Protein AF-0000000078899084 (afdb_homodimer)

Nearest PDB structures (foldseek):
  3zkc-assembly1_B  TM=8.492E-01  e=2.953E-02  Bacillus subtilis subsp. subtilis str. 168
  6hu8-assembly1_A  TM=8.375E-01  e=1.033E-01  Streptococcus vestibularis F0396
  6qer-assembly4_D  TM=8.029E-01  e=7.956E-02  Streptococcus thermophilus LMD-9
  5fd4-assembly2_B  TM=8.537E-01  e=1.488E-01  Streptococcus suis 05ZYH33
  6hua-assembly1_A  TM=7.942E-01  e=7.896E-01  Streptococcus vestibularis F0396

Sequence (200 aa):
MAQADVKLGKTETDRLRRAGGVELKRLREDRGLTQRELANRVGFDYYTFIAQIEGGRGRLPPDRYQSYADALGVPHQDFARLMLRYYEPVTYRLLFGENPMAQADVKLGKTETDRLRRAGGVELKRLREDRGLTQRELANRVGFDYYTFIAQIEGGRGRLPPDRYQSYADALGVPHQDFARLMLRYYEPVTYRLLFGENP

Secondary structure (DSSP, 8-state):
-----PPPPHHHHHHHHHHHHHHHHHHHHHTT--HHHHHHHHT-S-THHHHHHHTTSS---GGGHHHHHHHHT--HHHHHHHHHHHH-HHHHHHHHS---/-----PPPPHHHHHHHHHHHHHHHHHHHHHTT--HHHHHHHHT-S-THHHHHHHTTSS---GGGHHHHHHHHT--HHHHHHHHHHHH-HHHHHHHHS---

pLDDT: mean 93.47, std 10.22, range [38.69, 98.81]

InterPro domains:
  IPR001387 Cro/C1-type, helix-turn-helix domain [PS50943] (24-79)
  IPR001387 Cro/C1-type, helix-turn-helix domain [SM00530] (23-79)
  IPR001387 Cro/C1-type, helix-turn-helix domain [cd00093] (21-79)
  IPR010982 Lambda repressor-like, DNA-binding domain superfamily [G3DSA:1.10.260.40] (7-84)
  IPR010982 Lambda repressor-like, DNA-binding domain superfamily [SSF47413] (18-79)

Structure (mmCIF, N/CA/C/O backbone):
data_AF-0000000078899084-model_v1
#
loop_
_entity.id
_entity.type
_entity.pdbx_description
1 polymer 'DNA-binding protein, putative'
#
loop_
_atom_site.group_PDB
_atom_site.id
_atom_site.type_symbol
_atom_site.label_atom_id
_atom_site.label_alt_id
_atom_site.label_comp_id
_atom_site.label_asym_id
_atom_site.label_entity_id
_atom_site.label_seq_id
_atom_site.pdbx_PDB_ins_code
_atom_site.Cartn_x
_atom_site.Cartn_y
_atom_site.Cartn_z
_atom_site.occupancy
_atom_site.B_iso_or_equiv
_atom_site.auth_seq_id
_atom_site.auth_comp_id
_atom_site.auth_asym_id
_atom_site.auth_atom_id
_atom_site.pdbx_PDB_model_num
ATOM 1 N N . MET A 1 1 ? 15.82 -21.422 3.35 1 38.69 1 MET A N 1
ATOM 2 C CA . MET A 1 1 ? 14.695 -21.422 4.277 1 38.69 1 MET A CA 1
ATOM 3 C C . MET A 1 1 ? 13.641 -20.406 3.869 1 38.69 1 MET A C 1
ATOM 5 O O . MET A 1 1 ? 13.984 -19.297 3.455 1 38.69 1 MET A O 1
ATOM 9 N N . ALA A 1 2 ? 12.555 -20.875 3.398 1 48.84 2 ALA A N 1
ATOM 10 C CA . ALA A 1 2 ? 11.508 -19.984 2.922 1 48.84 2 ALA A CA 1
ATOM 11 C C . ALA A 1 2 ? 11.219 -18.875 3.943 1 48.84 2 ALA A C 1
ATOM 13 O O . ALA A 1 2 ? 11.016 -19.172 5.125 1 48.84 2 ALA A O 1
ATOM 14 N N . GLN A 1 3 ? 11.891 -17.766 3.826 1 55.19 3 GLN A N 1
ATOM 15 C CA . GLN A 1 3 ? 11.586 -16.688 4.77 1 55.19 3 GLN A CA 1
ATOM 16 C C . GLN A 1 3 ? 10.078 -16.484 4.895 1 55.19 3 GLN A C 1
ATOM 18 O O . GLN A 1 3 ? 9.367 -16.438 3.889 1 55.19 3 GLN A O 1
ATOM 23 N N . ALA A 1 4 ? 9.508 -16.594 6.086 1 65.44 4 ALA A N 1
ATOM 24 C CA . ALA A 1 4 ? 8.125 -16.797 6.516 1 65.44 4 ALA A CA 1
ATOM 25 C C . ALA A 1 4 ? 7.254 -15.594 6.18 1 65.44 4 ALA A C 1
ATOM 27 O O . ALA A 1 4 ? 7.715 -14.453 6.246 1 65.44 4 ALA A O 1
ATOM 28 N N . ASP A 1 5 ? 6.246 -15.906 5.426 1 73.38 5 ASP A N 1
ATOM 29 C CA . ASP A 1 5 ? 5.129 -14.969 5.332 1 73.38 5 ASP A CA 1
ATOM 30 C C . ASP A 1 5 ? 4.77 -14.406 6.707 1 73.38 5 ASP A C 1
ATOM 32 O O . ASP A 1 5 ? 4.547 -15.164 7.652 1 73.38 5 ASP A O 1
ATOM 36 N N . VAL A 1 6 ? 5.148 -13.195 6.898 1 72.19 6 VAL A N 1
ATOM 37 C CA . VAL A 1 6 ? 4.848 -12.602 8.195 1 72.19 6 VAL A CA 1
ATOM 38 C C . VAL A 1 6 ? 3.469 -11.938 8.148 1 72.19 6 VAL A C 1
ATOM 40 O O . VAL A 1 6 ? 3.211 -11.078 7.305 1 72.19 6 VAL A O 1
ATOM 43 N N . LYS A 1 7 ? 2.582 -12.398 8.938 1 81.31 7 LYS A N 1
ATOM 44 C CA . LYS A 1 7 ? 1.273 -11.781 9.102 1 81.31 7 LYS A CA 1
ATOM 45 C C . LYS A 1 7 ? 1.231 -10.922 10.367 1 81.31 7 LYS A C 1
ATOM 47 O O . LYS A 1 7 ? 1.531 -11.398 11.461 1 81.31 7 LYS A O 1
ATOM 52 N N . LEU A 1 8 ? 0.918 -9.68 10.172 1 81.94 8 LEU A N 1
ATOM 53 C CA . LEU A 1 8 ? 0.752 -8.828 11.344 1 81.94 8 LEU A CA 1
ATOM 54 C C . LEU A 1 8 ? -0.667 -8.93 11.891 1 81.94 8 LEU A C 1
ATOM 56 O O . LEU A 1 8 ? -1.637 -8.836 11.133 1 81.94 8 LEU A O 1
ATOM 60 N N . GLY A 1 9 ? -0.784 -9.156 13.141 1 88.5 9 GLY A N 1
ATOM 61 C CA . GLY A 1 9 ? -2.09 -9.172 13.773 1 88.5 9 GLY A CA 1
ATOM 62 C C . GLY A 1 9 ? -2.736 -7.805 13.859 1 88.5 9 GLY A C 1
ATOM 63 O O . GLY A 1 9 ? -2.094 -6.789 13.57 1 88.5 9 GLY A O 1
ATOM 64 N N . LYS A 1 10 ? -3.977 -7.773 14.164 1 89.56 10 LYS A N 1
ATOM 65 C CA . LYS A 1 10 ? -4.762 -6.547 14.234 1 89.56 10 LYS A CA 1
ATOM 66 C C . LYS A 1 10 ? -4.133 -5.547 15.203 1 89.56 10 LYS A C 1
ATOM 68 O O . LYS A 1 10 ? -4.059 -4.352 14.906 1 89.56 10 LYS A O 1
ATOM 73 N N . THR A 1 11 ? -3.68 -6.055 16.344 1 92.69 11 THR A N 1
ATOM 74 C CA . THR A 1 11 ? -3.088 -5.191 17.359 1 92.69 11 THR A CA 1
ATOM 75 C C . THR A 1 11 ? -1.837 -4.504 16.828 1 92.69 11 THR A C 1
ATOM 77 O O . THR A 1 11 ? -1.616 -3.318 17.078 1 92.69 11 THR A O 1
ATOM 80 N N . GLU A 1 12 ? -1.038 -5.25 16.125 1 94.81 12 GLU A N 1
ATOM 81 C CA . GLU A 1 12 ? 0.19 -4.68 15.586 1 94.81 12 GLU A CA 1
ATOM 82 C C . GLU A 1 12 ? -0.112 -3.65 14.5 1 94.81 12 GLU A C 1
ATOM 84 O O . GLU A 1 12 ? 0.528 -2.598 14.445 1 94.81 12 GLU A O 1
ATOM 89 N N . THR A 1 13 ? -1.104 -3.959 13.688 1 94.56 13 THR A N 1
ATOM 90 C CA . THR A 1 13 ? -1.488 -3.035 12.625 1 94.56 13 THR A CA 1
ATOM 91 C C . THR A 1 13 ? -2.035 -1.735 13.219 1 94.56 13 THR A C 1
ATOM 93 O O . THR A 1 13 ? -1.738 -0.649 12.711 1 94.56 13 THR A O 1
ATOM 96 N N . ASP A 1 14 ? -2.762 -1.813 14.305 1 96.5 14 ASP A N 1
ATOM 97 C CA . ASP A 1 14 ? -3.287 -0.636 14.992 1 96.5 14 ASP A CA 1
ATOM 98 C C . ASP A 1 14 ? -2.16 0.205 15.586 1 96.5 14 ASP A C 1
ATOM 100 O O . ASP A 1 14 ? -2.172 1.434 15.477 1 96.5 14 ASP A O 1
ATOM 104 N N . ARG A 1 15 ? -1.22 -0.507 16.188 1 97.44 15 ARG A N 1
ATOM 105 C CA . ARG A 1 15 ? -0.078 0.179 16.781 1 97.44 15 ARG A CA 1
ATOM 106 C C . ARG A 1 15 ? 0.702 0.959 15.727 1 97.44 15 ARG A C 1
ATOM 108 O O . ARG A 1 15 ? 1.091 2.105 15.961 1 97.44 15 ARG A O 1
ATOM 115 N N . LEU A 1 16 ? 0.865 0.396 14.562 1 97.62 16 LEU A N 1
ATOM 116 C CA . LEU A 1 16 ? 1.615 1.04 13.492 1 97.62 16 LEU A CA 1
ATOM 117 C C . LEU A 1 16 ? 0.844 2.227 12.93 1 97.62 16 LEU A C 1
ATOM 119 O O . LEU A 1 16 ? 1.432 3.268 12.625 1 97.62 16 LEU A O 1
ATOM 123 N N . ARG A 1 17 ? -0.448 2.029 12.805 1 98 17 ARG A N 1
ATOM 124 C CA . ARG A 1 17 ? -1.271 3.129 12.32 1 98 17 ARG A CA 1
ATOM 125 C C . ARG A 1 17 ? -1.228 4.316 13.273 1 98 17 ARG A C 1
ATOM 127 O O . ARG A 1 17 ? -1.118 5.465 12.844 1 98 17 ARG A O 1
ATOM 134 N N . ARG A 1 18 ? -1.25 4.051 14.578 1 98.5 18 ARG A N 1
ATOM 135 C CA . ARG A 1 18 ? -1.145 5.105 15.586 1 98.5 18 ARG A CA 1
ATOM 136 C C . ARG A 1 18 ? 0.221 5.781 15.523 1 98.5 18 ARG A C 1
ATOM 138 O O . ARG A 1 18 ? 0.318 7.008 15.625 1 98.5 18 ARG A O 1
ATOM 145 N N . ALA A 1 19 ? 1.238 4.992 15.352 1 98.56 19 ALA A N 1
ATOM 146 C CA . ALA A 1 19 ? 2.584 5.551 15.234 1 98.56 19 ALA A CA 1
ATOM 147 C C . ALA A 1 19 ? 2.693 6.457 14.008 1 98.56 19 ALA A C 1
ATOM 149 O O . ALA A 1 19 ? 3.303 7.527 14.078 1 98.56 19 ALA A O 1
ATOM 150 N N . GLY A 1 20 ? 2.109 6.012 12.891 1 98.5 20 GLY A N 1
ATOM 151 C CA . GLY A 1 20 ? 2.051 6.871 11.719 1 98.5 20 GLY A CA 1
ATOM 152 C C . GLY A 1 20 ? 1.313 8.172 11.969 1 98.5 20 GLY A C 1
ATOM 153 O O . GLY A 1 20 ? 1.745 9.234 11.516 1 98.5 20 GLY A O 1
ATOM 154 N N . GLY A 1 21 ? 0.185 8.055 12.664 1 98.69 21 GLY A N 1
ATOM 155 C CA . GLY A 1 21 ? -0.55 9.25 13.047 1 98.69 21 GLY A CA 1
ATOM 156 C C . GLY A 1 21 ? 0.275 10.219 13.867 1 98.69 21 GLY A C 1
ATOM 157 O O . GLY A 1 21 ? 0.21 11.438 13.656 1 98.69 21 GLY A O 1
ATOM 158 N N . VAL A 1 22 ? 1.052 9.695 14.805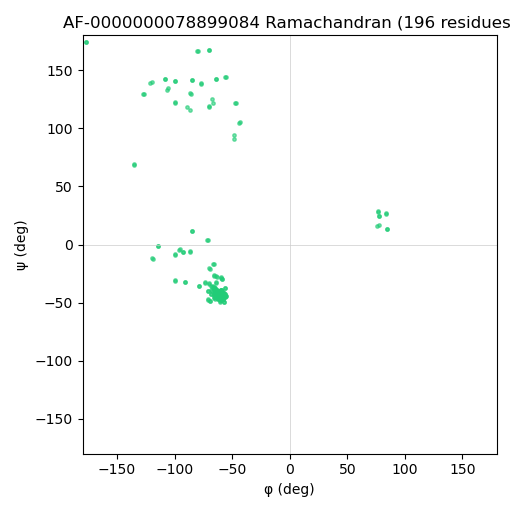 1 98.69 22 VAL A N 1
ATOM 159 C CA . VAL A 1 22 ? 1.924 10.508 15.641 1 98.69 22 VAL A CA 1
ATOM 160 C C . VAL A 1 22 ? 2.949 11.227 14.773 1 98.69 22 VAL A C 1
ATOM 162 O O . VAL A 1 22 ? 3.246 12.406 15.008 1 98.69 22 VAL A O 1
ATOM 165 N N . GLU A 1 23 ? 3.498 10.547 13.781 1 98.69 23 GLU A N 1
ATOM 166 C CA . GLU A 1 23 ? 4.441 11.18 12.867 1 98.69 23 GLU A CA 1
ATOM 167 C C . GLU A 1 23 ? 3.781 12.305 12.078 1 98.69 23 GLU A C 1
ATOM 169 O O . GLU A 1 23 ? 4.371 13.375 11.898 1 98.69 23 GLU A O 1
ATOM 174 N N . LEU A 1 24 ? 2.547 12.086 11.641 1 98.69 24 LEU A N 1
ATOM 175 C CA . LEU A 1 24 ? 1.814 13.117 10.914 1 98.69 24 LEU A CA 1
ATOM 176 C C . LEU A 1 24 ? 1.562 14.328 11.805 1 98.69 24 LEU A C 1
ATOM 178 O O . LEU A 1 24 ? 1.693 15.469 11.352 1 98.69 24 LEU A O 1
ATOM 182 N N . LYS A 1 25 ? 1.238 14.07 13.039 1 98.75 25 LYS A N 1
ATOM 183 C CA . LYS A 1 25 ? 1.046 15.148 14 1 98.75 25 LYS A CA 1
ATOM 184 C C . LYS A 1 25 ? 2.334 15.945 14.195 1 98.75 25 LYS A C 1
ATOM 186 O O . LYS A 1 25 ? 2.312 17.172 14.188 1 98.75 25 LYS A O 1
ATOM 191 N N . ARG A 1 26 ? 3.371 15.242 14.367 1 98.81 26 ARG A N 1
ATOM 192 C CA . ARG A 1 26 ? 4.664 15.898 14.531 1 98.81 26 ARG A CA 1
ATOM 193 C C . ARG A 1 26 ? 4.98 16.797 13.344 1 98.81 26 ARG A C 1
ATOM 195 O O . ARG A 1 26 ? 5.379 17.953 13.523 1 98.81 26 ARG A O 1
ATOM 202 N N 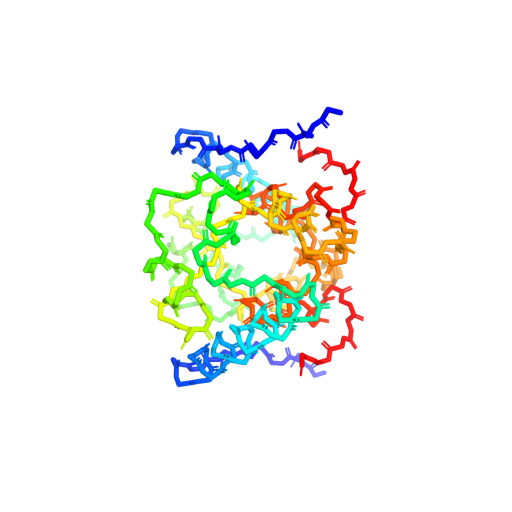. LEU A 1 27 ? 4.855 16.312 12.141 1 98.69 27 LEU A N 1
ATOM 203 C CA . LEU A 1 27 ? 5.117 17.078 10.93 1 98.69 27 LEU A CA 1
ATOM 204 C C . LEU A 1 27 ? 4.227 18.312 10.859 1 98.69 27 LEU A C 1
ATOM 206 O O . LEU A 1 27 ? 4.68 19.391 10.477 1 98.69 27 LEU A O 1
ATOM 210 N N . ARG A 1 28 ? 2.91 18.109 11.203 1 98.56 28 ARG A N 1
ATOM 211 C CA . ARG A 1 28 ? 1.989 19.25 11.219 1 98.56 28 ARG A CA 1
ATOM 212 C C . ARG A 1 28 ? 2.461 20.312 12.188 1 98.56 28 ARG A C 1
ATOM 214 O O . ARG A 1 28 ? 2.508 21.5 11.844 1 98.56 28 ARG A O 1
ATOM 221 N N . GLU A 1 29 ? 2.834 19.859 13.367 1 98.69 29 GLU A N 1
ATOM 222 C CA . GLU A 1 29 ? 3.266 20.797 14.414 1 98.69 29 GLU A CA 1
ATOM 223 C C . GLU A 1 29 ? 4.578 21.469 14.039 1 98.69 29 GLU A C 1
ATOM 225 O O . GLU A 1 29 ? 4.789 22.641 14.352 1 98.69 29 GLU A O 1
ATOM 230 N N . ASP A 1 30 ? 5.457 20.766 13.414 1 98.38 30 ASP A N 1
ATOM 231 C CA . ASP A 1 30 ? 6.719 21.328 12.945 1 98.38 30 ASP A CA 1
ATOM 232 C C . ASP A 1 30 ? 6.48 22.469 11.961 1 98.38 30 ASP A C 1
ATOM 234 O O . ASP A 1 30 ? 7.312 23.375 11.836 1 98.38 30 ASP A O 1
ATOM 238 N N . ARG A 1 31 ? 5.371 22.453 11.227 1 98.12 31 ARG A N 1
ATOM 239 C CA . ARG A 1 31 ? 5.004 23.5 10.273 1 98.12 31 ARG A CA 1
ATOM 240 C C . ARG A 1 31 ? 4.242 24.625 10.961 1 98.12 31 ARG A C 1
ATOM 242 O O . ARG A 1 31 ? 3.865 25.609 10.328 1 98.12 31 ARG A O 1
ATOM 249 N N . GLY A 1 32 ? 3.938 24.391 12.297 1 98.38 32 GLY A N 1
ATOM 250 C CA . GLY A 1 32 ? 3.207 25.375 13.062 1 98.38 32 GLY A CA 1
ATOM 251 C C . GLY A 1 32 ? 1.72 25.391 12.766 1 98.38 32 GLY A C 1
ATOM 252 O O . GLY A 1 32 ? 1.05 26.406 12.961 1 98.38 32 GLY A O 1
ATOM 253 N N . LEU A 1 33 ? 1.151 24.359 12.305 1 98.25 33 LEU A N 1
ATOM 254 C CA . LEU A 1 33 ? -0.248 24.312 11.891 1 98.25 33 LEU A CA 1
ATOM 255 C C . LEU A 1 33 ? -1.109 23.688 12.984 1 98.25 33 LEU A C 1
ATOM 257 O O . LEU A 1 33 ? -0.699 22.703 13.617 1 98.25 33 LEU A O 1
ATOM 261 N N . THR A 1 34 ? -2.273 24.25 13.141 1 97.94 34 THR A N 1
ATOM 262 C CA . THR A 1 34 ? -3.322 23.562 13.891 1 97.94 34 THR A CA 1
ATOM 263 C C . THR A 1 34 ? -4.012 22.516 13.023 1 97.94 34 THR A C 1
ATOM 265 O O . THR A 1 34 ? -3.805 22.469 11.812 1 97.94 34 THR A O 1
ATOM 268 N N . GLN A 1 35 ? -4.773 21.672 13.688 1 97.62 35 GLN A N 1
ATOM 269 C CA . GLN A 1 35 ? -5.559 20.703 12.93 1 97.62 35 GLN A CA 1
ATOM 270 C C . GLN A 1 35 ? -6.504 21.406 11.953 1 97.62 35 GLN A C 1
ATOM 272 O O . GLN A 1 35 ? -6.66 20.969 10.812 1 97.62 35 GLN A O 1
ATOM 277 N N . ARG A 1 36 ? -7.086 22.469 12.406 1 96.81 36 ARG A N 1
ATOM 278 C CA . ARG A 1 36 ? -8.016 23.234 11.578 1 96.81 36 ARG A CA 1
ATOM 279 C C . ARG A 1 36 ? -7.301 23.859 10.383 1 96.81 36 ARG A C 1
ATOM 281 O O . ARG A 1 36 ? -7.801 23.812 9.258 1 96.81 36 ARG A O 1
ATOM 288 N N . GLU A 1 37 ? -6.152 24.453 10.617 1 97.19 37 GLU A N 1
ATOM 289 C CA . GLU A 1 37 ? -5.375 25.062 9.539 1 97.19 37 GLU A CA 1
ATOM 290 C C . GLU A 1 37 ? -4.941 24.016 8.516 1 97.19 37 GLU A C 1
ATOM 292 O O . GLU A 1 37 ? -4.992 24.266 7.309 1 97.19 37 GLU A O 1
ATOM 297 N N . LEU A 1 38 ? -4.484 22.844 8.938 1 97.81 38 LEU A N 1
ATOM 298 C CA . LEU A 1 38 ? -4.117 21.781 8.016 1 97.81 38 LEU A CA 1
ATOM 299 C C . LEU A 1 38 ? -5.32 21.328 7.199 1 97.81 38 LEU A C 1
ATOM 301 O O . LEU A 1 38 ? -5.219 21.156 5.98 1 97.81 38 LEU A O 1
ATOM 305 N N . ALA A 1 39 ? -6.426 21.156 7.891 1 96.69 39 ALA A N 1
ATOM 306 C CA . ALA A 1 39 ? -7.645 20.75 7.199 1 96.69 39 ALA A CA 1
ATOM 307 C C . ALA A 1 39 ? -7.984 21.719 6.07 1 96.69 39 ALA A C 1
ATOM 309 O O . ALA A 1 39 ? -8.312 21.297 4.957 1 96.69 39 ALA A O 1
ATOM 310 N N . ASN A 1 40 ? -7.883 22.953 6.328 1 94.81 40 ASN A N 1
ATOM 311 C CA . ASN A 1 40 ? -8.164 23.984 5.332 1 94.81 40 ASN A CA 1
ATOM 312 C C . ASN A 1 40 ? -7.191 23.906 4.16 1 94.81 40 ASN A C 1
ATOM 314 O O . ASN A 1 40 ? -7.598 24 3 1 94.81 40 ASN A O 1
ATOM 318 N N . ARG A 1 41 ? -5.934 23.688 4.398 1 94.38 41 ARG A N 1
ATOM 319 C CA . ARG A 1 41 ? -4.906 23.656 3.363 1 94.38 41 ARG A CA 1
ATOM 320 C C . ARG A 1 41 ? -5.098 22.469 2.436 1 94.38 41 ARG A C 1
ATOM 322 O O . ARG A 1 41 ? -4.793 22.547 1.244 1 94.38 41 ARG A O 1
ATOM 329 N N . VAL A 1 42 ? -5.543 21.359 3.02 1 94.5 42 VAL A N 1
ATOM 330 C CA . VAL A 1 42 ? -5.613 20.125 2.225 1 94.5 42 VAL A CA 1
ATOM 331 C C . VAL A 1 42 ? -7.027 19.953 1.677 1 94.5 42 VAL A C 1
ATOM 333 O O . VAL A 1 42 ? -7.301 19 0.94 1 94.5 42 VAL A O 1
ATOM 336 N N . GLY A 1 43 ? -7.891 20.828 2.084 1 91 43 GLY A N 1
ATOM 337 C CA . GLY A 1 43 ? -9.234 20.828 1.53 1 91 43 GLY A CA 1
ATOM 338 C C . GLY A 1 43 ? -10.164 19.844 2.215 1 91 43 GLY A C 1
ATOM 339 O O . GLY A 1 43 ? -11.031 19.25 1.57 1 91 43 GLY A O 1
ATOM 340 N N . PHE A 1 44 ? -9.914 19.531 3.467 1 88.25 44 PHE A N 1
ATOM 341 C CA . PHE A 1 44 ? -10.875 18.75 4.246 1 88.25 44 PHE A CA 1
ATOM 342 C C . PHE A 1 44 ? -11.938 19.656 4.863 1 88.25 44 PHE A C 1
ATOM 344 O O . PHE A 1 44 ? -11.633 20.766 5.305 1 88.25 44 PHE A O 1
ATOM 351 N N . ASP A 1 45 ? -13.195 19.141 4.871 1 82.06 45 ASP A N 1
ATOM 352 C CA . ASP A 1 45 ? -14.297 19.938 5.402 1 82.06 45 ASP A CA 1
ATOM 353 C C . ASP A 1 45 ? -14.242 20.016 6.926 1 82.06 45 ASP A C 1
ATOM 355 O O . ASP A 1 45 ? -14.625 21.016 7.52 1 82.06 45 ASP A O 1
ATOM 359 N N . TYR A 1 46 ? -13.742 18.906 7.484 1 84.38 46 TYR A N 1
ATOM 360 C CA . TYR A 1 46 ? -13.797 18.828 8.938 1 84.38 46 TYR A CA 1
ATOM 361 C C . TYR A 1 46 ? -12.43 18.5 9.523 1 84.38 46 TYR A C 1
ATOM 363 O O . TYR A 1 46 ? -11.758 17.578 9.062 1 84.38 46 TYR A O 1
ATOM 371 N N . TYR A 1 47 ? -12.07 19.328 10.492 1 87.19 47 TYR A N 1
ATOM 372 C CA . TYR A 1 47 ? -10.805 19.125 11.18 1 87.19 47 TYR A CA 1
ATOM 373 C C . TYR A 1 47 ? -10.82 17.828 11.977 1 87.19 47 TYR A C 1
ATOM 375 O O . TYR A 1 47 ? -9.766 17.281 12.32 1 87.19 47 TYR A O 1
ATOM 383 N N . THR A 1 48 ? -11.922 17.328 12.203 1 93.25 48 THR A N 1
ATOM 384 C CA . THR A 1 48 ? -12.039 16.109 12.992 1 93.25 48 THR A CA 1
ATOM 385 C C . THR A 1 48 ? -11.398 14.938 12.266 1 93.25 48 THR A C 1
ATOM 387 O O . THR A 1 48 ? -10.938 13.984 12.906 1 93.25 48 THR A O 1
ATOM 390 N N . PHE A 1 49 ? -11.375 15.055 10.992 1 94.12 49 PHE A N 1
ATOM 391 C CA . PHE A 1 49 ? -10.727 14.016 10.211 1 94.12 49 PHE A CA 1
ATOM 392 C C . PHE A 1 49 ? -9.227 13.984 10.5 1 94.12 49 PHE A C 1
ATOM 394 O O . PHE A 1 49 ? -8.633 12.906 10.633 1 94.12 49 PHE A O 1
ATOM 401 N N . ILE A 1 50 ? -8.633 15.172 10.648 1 97.12 50 ILE A N 1
ATOM 402 C CA . ILE A 1 50 ? -7.207 15.273 10.945 1 97.12 50 ILE A CA 1
ATOM 403 C C . ILE A 1 50 ? -6.918 14.617 12.297 1 97.12 50 ILE A C 1
ATOM 405 O O . ILE A 1 50 ? -5.98 13.82 12.414 1 97.12 50 ILE A O 1
ATOM 409 N N . ALA A 1 51 ? -7.727 14.875 13.227 1 97.06 51 ALA A N 1
ATOM 410 C CA . ALA A 1 51 ? -7.566 14.305 14.555 1 97.06 51 ALA A CA 1
ATOM 411 C C . ALA A 1 51 ? -7.645 12.781 14.516 1 97.06 51 ALA A C 1
ATOM 413 O O . ALA A 1 51 ? -6.859 12.094 15.172 1 97.06 51 ALA A O 1
ATOM 414 N N . GLN A 1 52 ? -8.578 12.227 13.75 1 97.12 52 GLN A N 1
ATOM 415 C CA . GLN A 1 52 ? -8.758 10.789 13.609 1 97.12 52 GLN A CA 1
ATOM 416 C C . GLN A 1 52 ? -7.516 10.133 13 1 97.12 52 GLN A C 1
ATOM 418 O O . GLN A 1 52 ? -7.055 9.102 13.477 1 97.12 52 GLN A O 1
ATOM 423 N N . ILE A 1 53 ? -6.98 10.711 11.977 1 97.5 53 ILE A N 1
ATOM 424 C CA . ILE A 1 53 ? -5.805 10.188 11.289 1 97.5 53 ILE A CA 1
ATOM 425 C C . ILE A 1 53 ? -4.594 10.242 12.211 1 97.5 53 ILE A C 1
ATOM 427 O O . ILE A 1 53 ? -3.861 9.258 12.344 1 97.5 53 ILE A O 1
ATOM 431 N N . GLU A 1 54 ? -4.445 11.375 12.883 1 98.44 54 GLU A N 1
ATOM 432 C CA . GLU A 1 54 ? -3.285 11.555 13.75 1 98.44 54 GLU A CA 1
ATOM 433 C C . GLU A 1 54 ? -3.373 10.664 14.984 1 98.44 54 GLU A C 1
ATOM 435 O O . GLU A 1 54 ? -2.361 10.383 15.633 1 98.44 54 GLU A O 1
ATOM 440 N N . GLY A 1 55 ? -4.59 10.227 15.297 1 97.81 55 GLY A N 1
ATOM 441 C CA . GLY A 1 55 ? -4.805 9.305 16.406 1 97.81 55 GLY A CA 1
ATOM 442 C C . GLY A 1 55 ? -4.801 7.852 15.977 1 97.81 55 GLY A C 1
ATOM 443 O O . GLY A 1 55 ? -4.938 6.953 16.812 1 97.81 55 GLY A O 1
ATOM 444 N N . GLY A 1 56 ? -4.738 7.582 14.68 1 98 56 GLY A N 1
ATOM 445 C CA . GLY A 1 56 ? -4.688 6.223 14.156 1 98 56 GLY A CA 1
ATOM 446 C C . GLY A 1 56 ? -6.059 5.59 14.008 1 98 56 GLY A C 1
ATOM 447 O O . GLY A 1 56 ? -6.176 4.371 13.891 1 98 56 GLY A O 1
ATOM 448 N N . ARG A 1 57 ? -7.102 6.316 14.078 1 96.5 57 ARG A N 1
ATOM 449 C CA . ARG A 1 57 ? -8.461 5.801 13.969 1 96.5 57 ARG A CA 1
ATOM 450 C C . ARG A 1 57 ? -8.883 5.684 12.508 1 96.5 57 ARG A C 1
ATOM 452 O O . ARG A 1 57 ? -10.031 5.355 12.211 1 96.5 57 ARG A O 1
ATOM 459 N N . GLY A 1 58 ? -8.047 5.797 11.609 1 94.75 58 GLY A N 1
ATOM 460 C CA . GLY A 1 58 ? -8.234 5.688 10.172 1 94.75 58 GLY A CA 1
ATOM 461 C C . GLY A 1 58 ? -6.938 5.812 9.391 1 94.75 58 GLY A C 1
ATOM 462 O O . GLY A 1 58 ? -5.883 6.086 9.961 1 94.75 58 GLY A O 1
ATOM 463 N N . ARG A 1 59 ? -7.012 5.609 8.125 1 96.62 59 ARG A N 1
ATOM 464 C CA . ARG A 1 59 ? -5.887 5.793 7.215 1 96.62 59 ARG A CA 1
ATOM 465 C C . ARG A 1 59 ? -6.082 7.031 6.348 1 96.62 59 ARG A C 1
ATOM 467 O O . ARG A 1 59 ? -7.203 7.34 5.934 1 96.62 59 ARG A O 1
ATOM 474 N N . LEU A 1 60 ? -5.012 7.695 6.109 1 96.94 60 LEU A N 1
ATOM 475 C CA . LEU A 1 60 ? -5.035 8.75 5.098 1 96.94 60 LEU A CA 1
ATOM 476 C C . LEU A 1 60 ? -5.168 8.156 3.699 1 96.94 60 LEU A C 1
ATOM 478 O O . LEU A 1 60 ? -4.324 7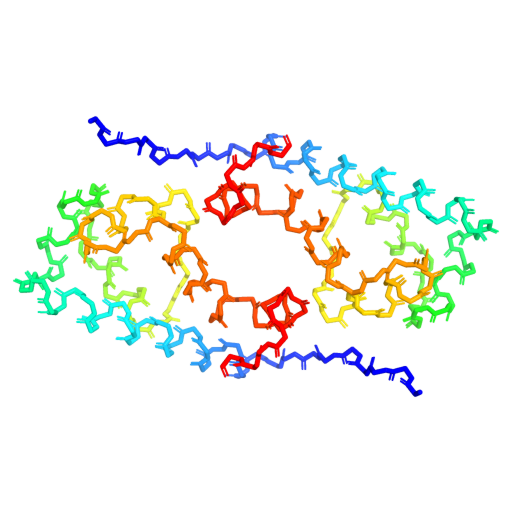.359 3.277 1 96.94 60 LEU A O 1
ATOM 482 N N . PRO A 1 61 ? -6.223 8.484 3.014 1 95.25 61 PRO A N 1
ATOM 483 C CA . PRO A 1 61 ? -6.352 7.922 1.668 1 95.25 61 PRO A CA 1
ATOM 484 C C . PRO A 1 61 ? -5.25 8.391 0.723 1 95.25 61 PRO A C 1
ATOM 486 O O . PRO A 1 61 ? -4.844 9.555 0.773 1 95.25 61 PRO A O 1
ATOM 489 N N . PRO A 1 62 ? -4.812 7.5 -0.11 1 96.38 62 PRO A N 1
ATOM 490 C CA . PRO A 1 62 ? -3.678 7.824 -0.977 1 96.38 62 PRO A CA 1
ATOM 491 C C . PRO A 1 62 ? -3.949 9.031 -1.876 1 96.38 62 PRO A C 1
ATOM 493 O O . PRO A 1 62 ? -3.023 9.773 -2.209 1 96.38 62 PRO A O 1
ATOM 496 N N . ASP A 1 63 ? -5.168 9.227 -2.213 1 94.06 63 ASP A N 1
ATOM 497 C CA . ASP A 1 63 ? -5.496 10.344 -3.09 1 94.06 63 ASP A CA 1
ATOM 498 C C . ASP A 1 63 ? -5.363 11.68 -2.354 1 94.06 63 ASP A C 1
ATOM 500 O O . ASP A 1 63 ? -5.625 12.734 -2.924 1 94.06 63 ASP A O 1
ATOM 504 N N . ARG A 1 64 ? -4.914 11.602 -1.111 1 95.38 64 ARG A N 1
ATOM 505 C CA . ARG A 1 64 ? -4.676 12.812 -0.343 1 95.38 64 ARG A CA 1
ATOM 506 C C . ARG A 1 64 ? -3.193 12.992 -0.036 1 95.38 64 ARG A C 1
ATOM 508 O O . ARG A 1 64 ? -2.787 14.008 0.532 1 95.38 64 ARG A O 1
ATOM 515 N N . TYR A 1 65 ? -2.4 12.117 -0.437 1 97.25 65 TYR A N 1
ATOM 516 C CA . TYR A 1 65 ? -0.991 12.117 -0.064 1 97.25 65 TYR A CA 1
ATOM 517 C C . TYR A 1 65 ? -0.285 13.359 -0.591 1 97.25 65 TYR A C 1
ATOM 519 O O . TYR A 1 65 ? 0.498 13.984 0.125 1 97.25 65 TYR A O 1
ATOM 527 N N . GLN A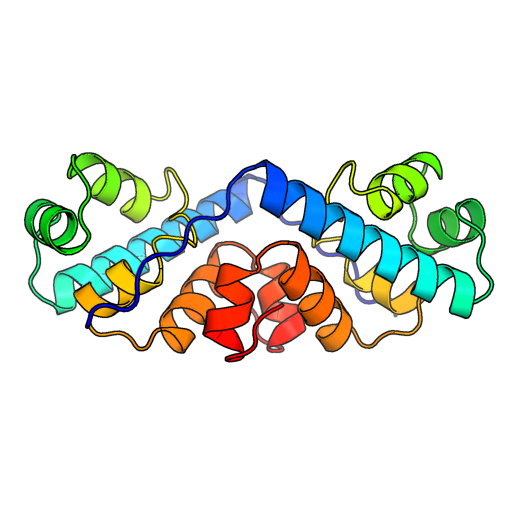 1 66 ? -0.583 13.781 -1.738 1 96.62 66 GLN A N 1
ATOM 528 C CA . GLN A 1 66 ? 0.145 14.891 -2.342 1 96.62 66 GLN A CA 1
ATOM 529 C C . GLN A 1 66 ? -0.185 16.203 -1.646 1 96.62 66 GLN A C 1
ATOM 531 O O . GLN A 1 66 ? 0.717 16.969 -1.281 1 96.62 66 GLN A O 1
ATOM 536 N N . SER A 1 67 ? -1.483 16.422 -1.447 1 96.19 67 SER A N 1
ATOM 537 C CA . SER A 1 67 ? -1.875 17.672 -0.791 1 96.19 67 SER A CA 1
ATOM 538 C C . SER A 1 67 ? -1.355 17.734 0.642 1 96.19 67 SER A C 1
ATOM 540 O O . SER A 1 67 ? -0.926 18.781 1.11 1 96.19 67 SER A O 1
ATOM 542 N N . TYR A 1 68 ? -1.423 16.594 1.283 1 97.5 68 TYR A N 1
ATOM 543 C CA . TYR A 1 68 ? -0.907 16.531 2.646 1 97.5 68 TYR A CA 1
ATOM 544 C C . TYR A 1 68 ? 0.593 16.797 2.676 1 97.5 68 TYR A C 1
ATOM 546 O O . TYR A 1 68 ? 1.072 17.578 3.498 1 97.5 68 TYR A O 1
ATOM 554 N N . ALA A 1 69 ? 1.296 16.172 1.783 1 98.19 69 ALA A N 1
ATOM 555 C CA . ALA A 1 69 ? 2.738 16.375 1.674 1 98.19 69 ALA A CA 1
ATOM 556 C C . ALA A 1 69 ? 3.072 17.844 1.43 1 98.19 69 ALA A C 1
ATOM 558 O O . ALA A 1 69 ? 3.943 18.406 2.098 1 98.19 69 ALA A O 1
ATOM 559 N N . ASP A 1 70 ? 2.379 18.422 0.522 1 97.75 70 ASP A N 1
ATOM 560 C CA . ASP A 1 70 ? 2.58 19.844 0.209 1 97.75 70 ASP A CA 1
ATOM 561 C C . ASP A 1 70 ? 2.357 20.719 1.442 1 97.75 70 ASP A C 1
ATOM 563 O O . ASP A 1 70 ? 3.18 21.578 1.752 1 97.75 70 ASP A O 1
ATOM 567 N N . ALA A 1 71 ? 1.257 20.438 2.135 1 97.75 71 ALA A N 1
ATOM 568 C CA . ALA A 1 71 ? 0.91 21.234 3.307 1 97.75 71 ALA A CA 1
ATOM 569 C C . ALA A 1 71 ? 1.961 21.078 4.402 1 97.75 71 ALA A C 1
ATOM 571 O O . ALA A 1 71 ? 2.205 22.016 5.168 1 97.75 71 ALA A O 1
ATOM 572 N N . LEU A 1 72 ? 2.631 19.953 4.406 1 98.31 72 LEU A N 1
ATOM 573 C CA . LEU A 1 72 ? 3.58 19.656 5.473 1 98.31 72 LEU A CA 1
ATOM 574 C C . LEU A 1 72 ? 5.008 19.953 5.027 1 98.31 72 LEU A C 1
ATOM 576 O O . LEU A 1 72 ? 5.945 19.859 5.82 1 98.31 72 LEU A O 1
ATOM 580 N N . GLY A 1 73 ? 5.215 20.234 3.779 1 97.56 73 GLY A N 1
ATOM 581 C CA . GLY A 1 73 ? 6.535 20.547 3.262 1 97.56 73 GLY A CA 1
ATOM 582 C C . GLY A 1 73 ? 7.418 19.328 3.08 1 97.56 73 GLY A C 1
ATOM 583 O O . GLY A 1 73 ? 8.633 19.406 3.279 1 97.56 73 GLY A O 1
ATOM 584 N N . VAL A 1 74 ? 6.84 18.25 2.848 1 98.31 74 VAL A N 1
ATOM 585 C CA . VAL A 1 74 ? 7.543 16.984 2.633 1 98.31 74 VAL A CA 1
ATOM 586 C C . VAL A 1 74 ? 7.496 16.609 1.151 1 98.31 74 VAL A C 1
ATOM 588 O O . VAL A 1 74 ? 6.449 16.734 0.508 1 98.31 74 VAL A O 1
ATOM 591 N N . PRO A 1 75 ? 8.641 16.219 0.597 1 98.5 75 PRO A N 1
ATOM 592 C CA . PRO A 1 75 ? 8.57 15.734 -0.783 1 98.5 75 PRO A CA 1
ATOM 593 C C . PRO A 1 75 ? 7.574 14.586 -0.955 1 98.5 75 PRO A C 1
ATOM 595 O O . PRO A 1 75 ? 7.469 13.719 -0.083 1 98.5 75 PRO A O 1
ATOM 598 N N . HIS A 1 76 ? 6.867 14.508 -2.061 1 97.75 76 HIS A N 1
ATOM 599 C CA . HIS A 1 76 ? 5.812 13.539 -2.311 1 97.75 76 HIS A CA 1
ATOM 600 C C . HIS A 1 76 ? 6.324 12.109 -2.152 1 97.75 76 HIS A C 1
ATOM 602 O O . HIS A 1 76 ? 5.66 11.273 -1.541 1 97.75 76 HIS A O 1
ATOM 608 N N . GLN A 1 77 ? 7.453 11.844 -2.693 1 98.31 77 GLN A N 1
ATOM 609 C CA . GLN A 1 77 ? 8.031 10.508 -2.631 1 98.31 77 GLN A CA 1
ATOM 610 C C . GLN A 1 77 ? 8.312 10.094 -1.189 1 98.31 77 GLN A C 1
ATOM 612 O O . GLN A 1 77 ? 8 8.969 -0.789 1 98.31 77 GLN A O 1
ATOM 617 N N . ASP A 1 78 ? 8.859 11.039 -0.458 1 98.5 78 ASP A N 1
ATOM 618 C CA . ASP A 1 78 ? 9.164 10.773 0.945 1 98.5 78 ASP A CA 1
ATOM 619 C C . ASP A 1 78 ? 7.883 10.547 1.751 1 98.5 78 ASP A C 1
ATOM 621 O O . ASP A 1 78 ? 7.855 9.711 2.658 1 98.5 78 ASP A O 1
ATOM 625 N N . PHE A 1 79 ? 6.883 11.273 1.419 1 98.75 79 PHE A N 1
ATOM 626 C CA . PHE A 1 79 ? 5.613 11.141 2.127 1 98.75 79 PHE A CA 1
ATOM 627 C C . PHE A 1 79 ? 4.973 9.789 1.835 1 98.75 79 PHE A C 1
ATOM 629 O O . PHE A 1 79 ? 4.504 9.109 2.75 1 98.75 79 PHE A O 1
ATOM 636 N N . ALA A 1 80 ? 5.008 9.367 0.589 1 98.44 80 ALA A N 1
ATOM 637 C CA . ALA A 1 80 ? 4.473 8.055 0.225 1 98.44 80 ALA A CA 1
ATOM 638 C C . ALA A 1 80 ? 5.227 6.938 0.932 1 98.44 80 ALA A C 1
ATOM 640 O O . ALA A 1 80 ? 4.621 5.973 1.405 1 98.44 80 ALA A O 1
ATOM 641 N N . ARG A 1 81 ? 6.543 7.105 0.966 1 98.44 81 ARG A N 1
ATOM 642 C CA . ARG A 1 81 ? 7.363 6.117 1.661 1 98.44 81 ARG A CA 1
ATOM 643 C C . ARG A 1 81 ? 7.012 6.059 3.143 1 98.44 81 ARG A C 1
ATOM 645 O O . ARG A 1 81 ? 6.898 4.973 3.715 1 98.44 81 ARG A O 1
ATOM 652 N N . LEU A 1 82 ? 6.836 7.219 3.715 1 98.5 82 LEU A N 1
ATOM 653 C CA . LEU A 1 82 ? 6.469 7.32 5.125 1 98.5 82 LEU A CA 1
ATOM 654 C C . LEU A 1 82 ? 5.148 6.613 5.395 1 98.5 82 LEU A C 1
ATOM 656 O O . LEU A 1 82 ? 5.039 5.832 6.344 1 98.5 82 LEU A O 1
ATOM 660 N N . MET A 1 83 ? 4.121 6.84 4.602 1 98.5 83 MET A N 1
ATOM 661 C CA . MET A 1 83 ? 2.818 6.215 4.801 1 98.5 83 MET A CA 1
ATOM 662 C C . MET A 1 83 ? 2.902 4.703 4.613 1 98.5 83 MET A C 1
ATOM 664 O O . MET A 1 83 ? 2.311 3.943 5.379 1 98.5 83 MET A O 1
ATOM 668 N N . LEU A 1 84 ? 3.66 4.32 3.574 1 98.19 84 LEU A N 1
ATOM 669 C CA . LEU A 1 84 ? 3.824 2.893 3.312 1 98.19 84 LEU A CA 1
ATOM 670 C C . LEU A 1 84 ? 4.465 2.189 4.504 1 98.19 84 LEU A C 1
ATOM 672 O O . LEU A 1 84 ? 4.074 1.074 4.855 1 98.19 84 LEU A O 1
ATOM 676 N N . ARG A 1 85 ? 5.43 2.828 5.156 1 97.94 85 ARG A N 1
ATOM 677 C CA . ARG A 1 85 ? 6.133 2.271 6.309 1 97.94 85 ARG A CA 1
ATOM 678 C C . ARG A 1 85 ? 5.152 1.887 7.41 1 97.94 85 ARG A C 1
ATOM 680 O O . ARG A 1 85 ? 5.289 0.83 8.031 1 97.94 85 ARG A O 1
ATOM 687 N N . TYR A 1 86 ? 4.137 2.666 7.582 1 98.06 86 TYR A N 1
ATOM 688 C CA . TYR A 1 86 ? 3.246 2.457 8.719 1 98.06 86 TYR A CA 1
ATOM 689 C C . TYR A 1 86 ? 1.986 1.711 8.297 1 98.06 86 TYR A C 1
ATOM 691 O O . TYR A 1 86 ? 1.419 0.943 9.07 1 98.06 86 TYR A O 1
ATOM 699 N N . TYR A 1 87 ? 1.555 1.899 7.066 1 97.56 87 TYR A N 1
ATOM 700 C CA . TYR A 1 87 ? 0.275 1.346 6.641 1 97.56 87 TYR A CA 1
ATOM 701 C C . TYR A 1 87 ? 0.454 -0.044 6.043 1 97.56 87 TYR A C 1
ATOM 703 O O . TYR A 1 87 ? -0.471 -0.859 6.059 1 97.56 87 TYR A O 1
ATOM 711 N N . GLU A 1 88 ? 1.581 -0.266 5.406 1 96.75 88 GLU A N 1
ATOM 712 C CA . GLU A 1 88 ? 1.89 -1.523 4.73 1 96.75 88 GLU A CA 1
ATOM 713 C C . GLU A 1 88 ? 3.311 -1.984 5.047 1 96.75 88 GLU A C 1
ATOM 715 O O . GLU A 1 88 ? 4.152 -2.07 4.152 1 96.75 88 GLU A O 1
ATOM 720 N N . PRO A 1 89 ? 3.518 -2.373 6.273 1 96.38 89 PRO A N 1
ATOM 721 C CA . PRO A 1 89 ? 4.879 -2.646 6.742 1 96.38 89 PRO A CA 1
ATOM 722 C C . PRO A 1 89 ? 5.531 -3.818 6.016 1 96.38 89 PRO A C 1
ATOM 724 O O . PRO A 1 89 ? 6.75 -3.826 5.82 1 96.38 89 PRO A O 1
ATOM 727 N N . VAL A 1 90 ? 4.773 -4.777 5.633 1 95.94 90 VAL A N 1
ATOM 728 C CA . VAL A 1 90 ? 5.332 -5.926 4.926 1 95.94 90 VAL A CA 1
ATOM 729 C C . VAL A 1 90 ? 5.801 -5.5 3.537 1 95.94 90 VAL A C 1
ATOM 731 O O . VAL A 1 90 ? 6.938 -5.777 3.145 1 95.94 90 VAL A O 1
ATOM 734 N N . THR A 1 91 ? 4.918 -4.781 2.812 1 97.38 91 THR A N 1
ATOM 735 C CA . THR A 1 91 ? 5.297 -4.281 1.496 1 97.38 91 THR A CA 1
ATOM 736 C C . THR A 1 91 ? 6.512 -3.363 1.592 1 97.38 91 THR A C 1
ATOM 738 O O . THR A 1 91 ? 7.434 -3.459 0.778 1 97.38 91 THR A O 1
ATOM 741 N N . TYR A 1 92 ? 6.547 -2.555 2.613 1 97.88 92 TYR A N 1
ATOM 742 C CA . TYR A 1 92 ? 7.672 -1.653 2.84 1 97.88 92 TYR A CA 1
ATOM 743 C C . TYR A 1 92 ? 8.969 -2.434 3.01 1 97.88 92 TYR A C 1
ATOM 745 O O . TYR A 1 92 ? 9.977 -2.127 2.365 1 97.88 92 TYR A O 1
ATOM 753 N N . ARG A 1 93 ? 8.93 -3.42 3.844 1 97 93 ARG A N 1
ATOM 754 C CA . ARG A 1 93 ? 10.125 -4.215 4.125 1 97 93 ARG A CA 1
ATOM 755 C C . ARG A 1 93 ? 10.625 -4.91 2.865 1 97 93 ARG A C 1
ATOM 757 O O . ARG A 1 93 ? 11.828 -4.926 2.598 1 97 93 ARG A O 1
ATOM 764 N N . LEU A 1 94 ? 9.75 -5.41 2.092 1 97.25 94 LEU A N 1
ATOM 765 C CA . LEU A 1 94 ? 10.148 -6.125 0.882 1 97.25 94 LEU A CA 1
ATOM 766 C C . LEU A 1 94 ? 10.727 -5.164 -0.152 1 97.25 94 LEU A C 1
ATOM 768 O O . LEU A 1 94 ? 11.656 -5.516 -0.879 1 97.25 94 LEU A O 1
ATOM 772 N N . LEU A 1 95 ? 10.195 -3.963 -0.165 1 97.44 95 LEU A N 1
ATOM 773 C CA . LEU A 1 95 ? 10.617 -2.988 -1.165 1 97.44 95 LEU A CA 1
ATOM 774 C C . LEU A 1 95 ? 11.953 -2.363 -0.784 1 97.44 95 LEU A C 1
ATOM 776 O O . LEU A 1 95 ? 12.812 -2.148 -1.644 1 97.44 95 LEU A O 1
ATOM 780 N N . PHE A 1 96 ? 12.133 -2.166 0.521 1 97.12 96 PHE A N 1
ATOM 781 C CA . PHE A 1 96 ? 13.234 -1.282 0.884 1 97.12 96 PHE A CA 1
ATOM 782 C C . PHE A 1 96 ? 14.258 -2.018 1.74 1 97.12 96 PHE A C 1
ATOM 784 O O . PHE A 1 96 ? 15.367 -1.523 1.951 1 97.12 96 PHE A O 1
ATOM 791 N N . GLY A 1 97 ? 13.906 -3.211 2.211 1 93.62 97 GLY A N 1
ATOM 792 C CA . GLY A 1 97 ? 14.836 -4.004 2.992 1 93.62 97 GLY A CA 1
ATOM 793 C C . GLY A 1 97 ? 15 -3.508 4.418 1 93.62 97 GLY A C 1
ATOM 794 O O . GLY A 1 97 ? 16.016 -3.77 5.062 1 93.62 97 GLY A O 1
ATOM 795 N N . GLU A 1 98 ? 14.039 -2.678 4.805 1 87.94 98 GLU A N 1
ATOM 796 C CA . GLU A 1 98 ? 14.055 -2.068 6.133 1 87.94 98 GLU A CA 1
ATOM 797 C C . GLU A 1 98 ? 12.82 -2.457 6.938 1 87.94 98 GLU A C 1
ATOM 799 O O . GLU A 1 98 ? 11.727 -2.596 6.383 1 87.94 98 GLU A O 1
ATOM 804 N N . ASN A 1 99 ? 13.094 -2.701 8.18 1 83.06 99 ASN A N 1
ATOM 805 C CA . ASN A 1 99 ? 11.938 -2.863 9.055 1 83.06 99 ASN A CA 1
ATOM 806 C C . ASN A 1 99 ? 11.312 -1.518 9.414 1 83.06 99 ASN A C 1
ATOM 808 O O . ASN A 1 99 ? 12.023 -0.524 9.578 1 83.06 99 ASN A O 1
ATOM 812 N N . PRO A 1 100 ? 10.039 -1.459 9.406 1 77.06 100 PRO A N 1
ATOM 813 C CA . PRO A 1 100 ? 9.414 -0.185 9.773 1 77.06 100 PRO A CA 1
ATOM 814 C C . PRO A 1 100 ? 9.734 0.239 11.203 1 77.06 100 PRO A C 1
ATOM 816 O O . PRO A 1 100 ? 10.062 -0.604 12.047 1 77.06 100 PRO A O 1
ATOM 819 N N . MET B 1 1 ? 1.497 24.688 -9.609 1 39.59 1 MET B N 1
ATOM 820 C CA . MET B 1 1 ? 0.134 24.172 -9.648 1 39.59 1 MET B CA 1
ATOM 821 C C . MET B 1 1 ? 0.014 22.906 -8.812 1 39.59 1 MET B C 1
ATOM 823 O O . MET B 1 1 ? 0.911 22.062 -8.828 1 39.59 1 MET B O 1
ATOM 827 N N . ALA B 1 2 ? -0.653 23.031 -7.719 1 49.69 2 ALA B N 1
ATOM 828 C CA . ALA B 1 2 ? -0.779 21.875 -6.828 1 49.69 2 ALA B CA 1
ATOM 829 C C . ALA B 1 2 ? -1.207 20.641 -7.598 1 49.69 2 ALA B C 1
ATOM 831 O O . ALA B 1 2 ? -2.176 20.672 -8.359 1 49.69 2 ALA B O 1
ATOM 832 N N . GLN B 1 3 ? -0.233 19.859 -8.016 1 54.91 3 GLN B N 1
ATOM 833 C CA . GLN B 1 3 ? -0.632 18.625 -8.703 1 54.91 3 GLN B CA 1
ATOM 834 C C . GLN B 1 3 ? -1.715 17.891 -7.926 1 54.91 3 GLN B C 1
ATOM 836 O O . GLN B 1 3 ? -1.636 17.766 -6.699 1 54.91 3 GLN B O 1
ATOM 841 N N . ALA B 1 4 ? -2.869 17.641 -8.523 1 64.12 4 ALA B N 1
ATOM 842 C CA . ALA B 1 4 ? -4.188 17.281 -8 1 64.12 4 ALA B CA 1
ATOM 843 C C . ALA B 1 4 ? -4.168 15.883 -7.379 1 64.12 4 ALA B C 1
ATOM 845 O O . ALA B 1 4 ? -3.443 15 -7.844 1 64.12 4 ALA B O 1
ATOM 846 N N . ASP B 1 5 ? -4.59 15.875 -6.18 1 73.19 5 ASP B N 1
ATOM 847 C CA . ASP B 1 5 ? -4.977 14.609 -5.574 1 73.19 5 ASP B CA 1
ATOM 848 C C . ASP B 1 5 ? -5.812 13.766 -6.539 1 73.19 5 ASP B C 1
ATOM 850 O O . ASP B 1 5 ? -6.805 14.25 -7.086 1 73.19 5 ASP B O 1
ATOM 854 N N . VAL B 1 6 ? -5.18 12.773 -7.066 1 71.94 6 VAL B N 1
ATOM 855 C CA . VAL B 1 6 ? -5.91 11.93 -8 1 71.94 6 VAL B CA 1
ATOM 856 C C . VAL B 1 6 ? -6.656 10.836 -7.238 1 71.94 6 VAL B C 1
ATOM 858 O O . VAL B 1 6 ? -6.047 10.07 -6.488 1 71.94 6 VAL B O 1
ATOM 861 N N . LYS B 1 7 ? -7.926 10.859 -7.301 1 80.06 7 LYS B N 1
ATOM 862 C CA . LYS B 1 7 ? -8.75 9.789 -6.746 1 80.06 7 LYS B CA 1
ATOM 863 C C . LYS B 1 7 ? -9.203 8.82 -7.836 1 80.06 7 LYS B C 1
ATOM 865 O O . LYS B 1 7 ? -9.805 9.242 -8.836 1 80.06 7 LYS B O 1
ATOM 870 N N . LEU B 1 8 ? -8.852 7.582 -7.648 1 81.62 8 LEU B N 1
ATOM 871 C CA . LEU B 1 8 ? -9.344 6.59 -8.602 1 81.62 8 LEU B CA 1
ATOM 872 C C . LEU B 1 8 ? -10.719 6.078 -8.195 1 81.62 8 LEU B C 1
ATOM 874 O O . LEU B 1 8 ? -10.945 5.73 -7.031 1 81.62 8 LEU B O 1
ATOM 878 N N . GLY B 1 9 ? -11.625 6.078 -9.094 1 88.38 9 GLY B N 1
ATOM 879 C CA . GLY B 1 9 ? -12.945 5.531 -8.836 1 88.38 9 GLY B CA 1
ATOM 880 C C . GLY B 1 9 ? -12.953 4.02 -8.703 1 88.38 9 GLY B C 1
ATOM 881 O O . GLY B 1 9 ? -11.945 3.363 -8.977 1 88.38 9 GLY B O 1
ATOM 882 N N . LYS B 1 10 ? -14.023 3.486 -8.227 1 89.38 10 LYS B N 1
ATOM 883 C CA . LYS B 1 10 ? -14.18 2.055 -7.984 1 89.38 10 LYS B CA 1
ATOM 884 C C . LYS B 1 10 ? -13.914 1.248 -9.25 1 89.38 10 LYS B C 1
ATOM 886 O O . LYS B 1 10 ? -13.242 0.214 -9.211 1 89.38 10 LYS B O 1
ATOM 891 N N . THR B 1 11 ? -14.438 1.735 -10.359 1 92.56 11 THR B N 1
ATOM 892 C CA . THR B 1 11 ? -14.289 1.033 -11.633 1 92.56 11 THR B CA 1
ATOM 893 C C . THR B 1 11 ? -12.812 0.93 -12.016 1 92.56 11 THR B C 1
ATOM 895 O O . THR B 1 11 ? -12.359 -0.113 -12.492 1 92.56 11 THR B O 1
ATOM 898 N N . GLU B 1 12 ? -12.102 2.006 -11.828 1 94.81 12 GLU B N 1
ATOM 899 C CA . GLU B 1 12 ? -10.68 2.004 -12.18 1 94.81 12 GLU B CA 1
ATOM 900 C C . GLU B 1 12 ? -9.883 1.081 -11.266 1 94.81 12 GLU B C 1
ATOM 902 O O . GLU B 1 12 ? -9 0.358 -11.727 1 94.81 12 GLU B O 1
ATOM 907 N N . THR B 1 13 ? -10.242 1.104 -10 1 94.5 13 THR B N 1
ATOM 908 C CA . THR B 1 13 ? -9.555 0.244 -9.039 1 94.5 13 THR B CA 1
ATOM 909 C C . THR B 1 13 ? -9.805 -1.228 -9.359 1 94.5 13 THR B C 1
ATOM 911 O O . THR B 1 13 ? -8.898 -2.053 -9.266 1 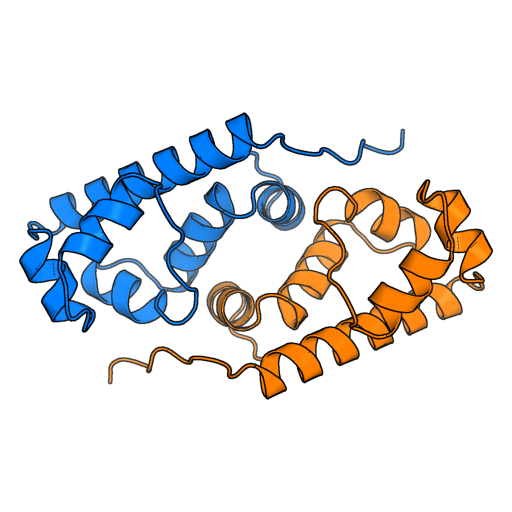94.5 13 THR B O 1
ATOM 914 N N . ASP B 1 14 ? -11 -1.564 -9.797 1 96.44 14 ASP B N 1
ATOM 915 C CA . ASP B 1 14 ? -11.336 -2.93 -10.188 1 96.44 14 ASP B CA 1
ATOM 916 C C . ASP B 1 14 ? -10.555 -3.355 -11.422 1 96.44 14 ASP B C 1
ATOM 918 O O . ASP B 1 14 ? -10.039 -4.473 -11.484 1 96.44 14 ASP B O 1
ATOM 922 N N . ARG B 1 15 ? -10.5 -2.432 -12.367 1 97.44 15 ARG B N 1
ATOM 923 C CA . ARG B 1 15 ? -9.766 -2.711 -13.602 1 97.44 15 ARG B CA 1
ATOM 924 C C . ARG B 1 15 ? -8.297 -3.002 -13.312 1 97.44 15 ARG B C 1
ATOM 926 O O . ARG B 1 15 ? -7.723 -3.936 -13.867 1 97.44 15 ARG B O 1
ATOM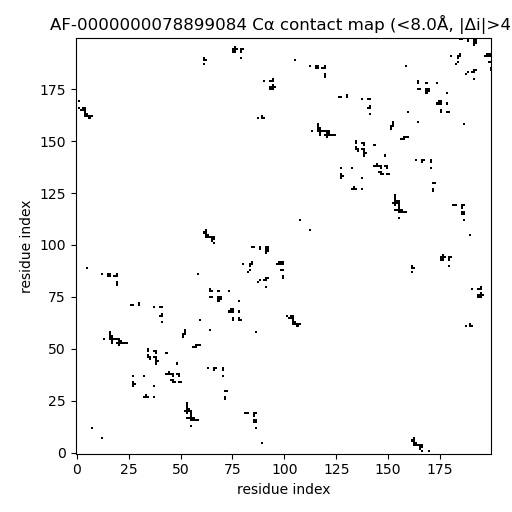 933 N N . LEU B 1 16 ? -7.719 -2.27 -12.406 1 97.62 16 LEU B N 1
ATOM 934 C CA . LEU B 1 16 ? -6.309 -2.443 -12.062 1 97.62 16 LEU B CA 1
ATOM 935 C C . LEU B 1 16 ? -6.09 -3.752 -11.312 1 97.62 16 LEU B C 1
ATOM 937 O O . LEU B 1 16 ? -5.102 -4.449 -11.539 1 97.62 16 LEU B O 1
ATOM 941 N N . ARG B 1 17 ? -7.02 -4.047 -10.438 1 98 17 ARG B N 1
ATOM 942 C CA . ARG B 1 17 ? -6.91 -5.305 -9.703 1 98 17 ARG B CA 1
ATOM 943 C C . ARG B 1 17 ? -6.992 -6.496 -10.648 1 98 17 ARG B C 1
ATOM 945 O O . ARG B 1 17 ? -6.23 -7.457 -10.516 1 98 17 ARG B O 1
ATOM 952 N N . ARG B 1 18 ? -7.883 -6.418 -11.648 1 98.5 18 ARG B N 1
ATOM 953 C CA . ARG B 1 18 ? -7.996 -7.477 -12.641 1 98.5 18 ARG B CA 1
ATOM 954 C C . ARG B 1 18 ? -6.723 -7.582 -13.477 1 98.5 18 ARG B C 1
ATOM 956 O O . ARG B 1 18 ? -6.254 -8.68 -13.766 1 98.5 18 ARG B O 1
ATOM 963 N N . ALA B 1 19 ? -6.184 -6.457 -13.836 1 98.56 19 ALA B N 1
ATOM 964 C CA . ALA B 1 19 ? -4.934 -6.449 -14.602 1 98.56 19 ALA B CA 1
ATOM 965 C C . ALA B 1 19 ? -3.803 -7.086 -13.797 1 98.56 19 ALA B C 1
ATOM 967 O O . ALA B 1 19 ? -3 -7.848 -14.344 1 98.56 19 ALA B O 1
ATOM 968 N N . GLY B 1 20 ? -3.744 -6.75 -12.492 1 98.5 20 GLY B N 1
ATOM 969 C CA . GLY B 1 20 ? -2.779 -7.41 -11.633 1 98.5 20 GLY B CA 1
ATOM 970 C C . GLY B 1 20 ? -2.969 -8.914 -11.562 1 98.5 20 GLY B C 1
ATOM 971 O O . GLY B 1 20 ? -1.994 -9.672 -11.586 1 98.5 20 GLY B O 1
ATOM 972 N N . GLY B 1 21 ? -4.227 -9.312 -11.445 1 98.69 21 GLY B N 1
ATOM 973 C CA . GLY B 1 21 ? -4.531 -10.734 -11.469 1 98.69 21 GLY B CA 1
ATOM 974 C C . GLY B 1 21 ? -4.055 -11.422 -12.734 1 98.69 21 GLY B C 1
ATOM 975 O O . GLY B 1 21 ? -3.523 -12.531 -12.68 1 98.69 21 GLY B O 1
ATOM 976 N N . VAL B 1 22 ? -4.242 -10.773 -13.875 1 98.69 22 VAL B N 1
ATOM 977 C CA . VAL B 1 22 ? -3.805 -11.297 -15.164 1 98.69 22 VAL B CA 1
ATOM 978 C C . VAL B 1 22 ? -2.287 -11.477 -15.156 1 98.69 22 VAL B C 1
ATOM 980 O O . VAL B 1 22 ? -1.771 -12.477 -15.664 1 98.69 22 VAL B O 1
ATOM 983 N N . GLU B 1 23 ? -1.562 -10.516 -14.594 1 98.69 23 GLU B N 1
ATOM 984 C CA . GLU B 1 23 ? -0.111 -10.625 -14.492 1 98.69 23 GLU B CA 1
ATOM 985 C C . GLU B 1 23 ? 0.292 -11.812 -13.625 1 98.69 23 GLU B C 1
ATOM 987 O O . GLU B 1 23 ? 1.22 -12.555 -13.961 1 98.69 23 GLU B O 1
ATOM 992 N N . LEU B 1 24 ? -0.415 -12.008 -12.516 1 98.69 24 LEU B N 1
ATOM 993 C CA . LEU B 1 24 ? -0.135 -13.133 -11.641 1 98.69 24 LEU B CA 1
ATOM 994 C C . LEU B 1 24 ? -0.383 -14.461 -12.359 1 98.69 24 LEU B C 1
ATOM 996 O O . LEU B 1 24 ? 0.4 -15.398 -12.227 1 98.69 24 LEU B O 1
ATOM 1000 N N . LYS B 1 25 ? -1.445 -14.5 -13.125 1 98.75 25 LYS B N 1
ATOM 1001 C CA . LYS B 1 25 ? -1.741 -15.688 -13.914 1 98.75 25 LYS B CA 1
ATOM 1002 C C . LYS B 1 25 ? -0.629 -15.969 -14.922 1 98.75 25 LYS B C 1
ATOM 1004 O O . LYS B 1 25 ? -0.181 -17.109 -15.062 1 98.75 25 LYS B O 1
ATOM 1009 N N . ARG B 1 26 ? -0.244 -14.953 -15.586 1 98.81 26 ARG B N 1
ATOM 1010 C CA . ARG B 1 26 ? 0.835 -15.094 -16.562 1 98.81 26 ARG B CA 1
ATOM 1011 C C . ARG B 1 26 ? 2.094 -15.656 -15.906 1 98.81 26 ARG B C 1
ATOM 1013 O O . ARG B 1 26 ? 2.707 -16.594 -16.422 1 98.81 26 ARG B O 1
ATOM 1020 N N . LEU B 1 27 ? 2.52 -15.094 -14.805 1 98.69 27 LEU B N 1
ATOM 1021 C CA . LEU B 1 27 ? 3.705 -15.547 -14.086 1 98.69 27 LEU B CA 1
ATOM 1022 C C . LEU B 1 27 ? 3.561 -17.016 -13.672 1 98.69 27 LEU B C 1
ATOM 1024 O O . LEU B 1 27 ? 4.516 -17.781 -13.766 1 98.69 27 LEU B O 1
ATOM 1028 N N . ARG B 1 28 ? 2.342 -17.359 -13.148 1 98.56 28 ARG B N 1
ATOM 1029 C CA . ARG B 1 28 ? 2.092 -18.734 -12.766 1 98.56 28 ARG B CA 1
ATOM 1030 C C . ARG B 1 28 ? 2.264 -19.672 -13.961 1 98.56 28 ARG B C 1
ATOM 1032 O O . ARG B 1 28 ? 2.941 -20.703 -13.852 1 98.56 28 ARG B O 1
ATOM 1039 N N . GLU B 1 29 ? 1.67 -19.266 -15.055 1 98.69 29 GLU B N 1
ATOM 1040 C CA . GLU B 1 29 ? 1.716 -20.078 -16.266 1 98.69 29 GLU B CA 1
ATOM 1041 C C . GLU B 1 29 ? 3.135 -20.172 -16.812 1 98.69 29 GLU B C 1
ATOM 1043 O O . GLU B 1 29 ? 3.541 -21.203 -17.328 1 98.69 29 GLU B O 1
ATOM 1048 N N . ASP B 1 30 ? 3.869 -19.125 -16.734 1 98.38 30 ASP B N 1
ATOM 1049 C CA . ASP B 1 30 ? 5.262 -19.109 -17.172 1 98.38 30 ASP B CA 1
ATOM 1050 C C . ASP B 1 30 ? 6.09 -20.125 -16.391 1 98.38 30 ASP B C 1
ATOM 1052 O O . ASP B 1 30 ? 7.098 -20.625 -16.891 1 98.38 30 ASP B O 1
ATOM 1056 N N . ARG B 1 31 ? 5.719 -20.438 -15.156 1 98.12 31 ARG B N 1
ATOM 1057 C CA . ARG B 1 31 ? 6.398 -21.406 -14.312 1 98.12 31 ARG B CA 1
ATOM 1058 C C . ARG B 1 31 ? 5.867 -22.812 -14.562 1 98.12 31 ARG B C 1
ATOM 1060 O O . ARG B 1 31 ? 6.34 -23.781 -13.953 1 98.12 31 ARG B O 1
ATOM 1067 N N . GLY B 1 32 ? 4.777 -22.891 -15.414 1 98.38 32 GLY B N 1
ATOM 1068 C CA . GLY B 1 32 ? 4.172 -24.172 -15.734 1 98.38 32 GLY B CA 1
ATOM 1069 C C . GLY B 1 32 ? 3.287 -24.703 -14.617 1 98.38 32 GLY B C 1
ATOM 1070 O O . GLY B 1 32 ? 3.068 -25.906 -14.516 1 98.38 32 GLY B O 1
ATOM 1071 N N . LEU B 1 33 ? 2.768 -23.906 -13.797 1 98.25 33 LEU B N 1
ATOM 1072 C CA . LEU B 1 33 ? 1.979 -24.328 -12.648 1 98.25 33 LEU B CA 1
ATOM 1073 C C . LEU B 1 33 ? 0.486 -24.203 -12.938 1 98.25 33 LEU B C 1
ATOM 1075 O O . LEU B 1 33 ? 0.047 -23.234 -13.555 1 98.25 33 LEU B O 1
ATOM 1079 N N . THR B 1 34 ? -0.242 -25.172 -12.461 1 97.94 34 THR B N 1
ATOM 1080 C CA . THR B 1 34 ? -1.69 -25.031 -12.367 1 97.94 34 THR B CA 1
ATOM 1081 C C . THR B 1 34 ? -2.074 -24.219 -11.133 1 97.94 34 THR B C 1
ATOM 1083 O O . THR B 1 34 ? -1.23 -23.953 -10.273 1 97.94 34 THR B O 1
ATOM 1086 N N . GLN B 1 35 ? -3.322 -23.812 -11.109 1 97.69 35 GLN B N 1
ATOM 1087 C CA . GLN B 1 35 ? -3.805 -23.125 -9.922 1 97.69 35 GLN B CA 1
ATOM 1088 C C . GLN B 1 35 ? -3.654 -24 -8.68 1 97.69 35 GLN B C 1
ATOM 1090 O O . GLN B 1 35 ? -3.27 -23.5 -7.617 1 97.69 35 GLN B O 1
ATOM 1095 N N . ARG B 1 36 ? -3.938 -25.25 -8.836 1 96.81 36 ARG B N 1
ATOM 1096 C CA . ARG B 1 36 ? -3.84 -26.203 -7.73 1 96.81 36 ARG B CA 1
ATOM 1097 C C . ARG B 1 36 ? -2.393 -26.344 -7.27 1 96.81 36 ARG B C 1
ATOM 1099 O O . ARG B 1 36 ? -2.115 -26.344 -6.066 1 96.81 36 ARG B O 1
ATOM 1106 N N . GLU B 1 37 ? -1.474 -26.5 -8.188 1 97.12 37 GLU B N 1
ATOM 1107 C CA . GLU B 1 37 ? -0.058 -26.625 -7.859 1 97.12 37 GLU B CA 1
ATOM 1108 C C . GLU B 1 37 ? 0.463 -25.375 -7.156 1 97.12 37 GLU B C 1
ATOM 1110 O O . GLU B 1 37 ? 1.224 -25.469 -6.191 1 97.12 37 GLU B O 1
ATOM 1115 N N . LEU B 1 38 ? 0.11 -24.188 -7.613 1 97.81 38 LEU B N 1
ATOM 1116 C CA . LEU B 1 38 ? 0.51 -22.953 -6.953 1 97.81 38 LEU B CA 1
ATOM 1117 C C . LEU B 1 38 ? -0.05 -22.875 -5.539 1 97.81 38 LEU B C 1
ATOM 1119 O O . LEU B 1 38 ? 0.669 -22.531 -4.598 1 97.81 38 LEU B O 1
ATOM 1123 N N . ALA B 1 39 ? -1.312 -23.219 -5.43 1 96.69 39 ALA B N 1
ATOM 1124 C CA . ALA B 1 39 ? -1.94 -23.219 -4.113 1 96.69 39 ALA B CA 1
ATOM 1125 C C . ALA B 1 39 ? -1.165 -24.094 -3.127 1 96.69 39 ALA B C 1
ATOM 1127 O O . ALA B 1 39 ? -0.912 -23.672 -1.992 1 96.69 39 ALA B O 1
ATOM 1128 N N . ASN B 1 40 ? -0.783 -25.219 -3.549 1 94.81 40 ASN B N 1
ATOM 1129 C CA . ASN B 1 40 ? -0.021 -26.141 -2.713 1 94.81 40 ASN B CA 1
ATOM 1130 C C . ASN B 1 40 ? 1.337 -25.562 -2.33 1 94.81 40 ASN B C 1
ATOM 1132 O O . ASN B 1 40 ? 1.758 -25.656 -1.177 1 94.81 40 ASN B O 1
ATOM 1136 N N . ARG B 1 41 ? 2.01 -24.922 -3.23 1 94.38 41 ARG B N 1
ATOM 1137 C CA . ARG B 1 41 ? 3.344 -24.391 -2.992 1 94.38 41 ARG B CA 1
ATOM 1138 C C . ARG B 1 41 ? 3.297 -23.234 -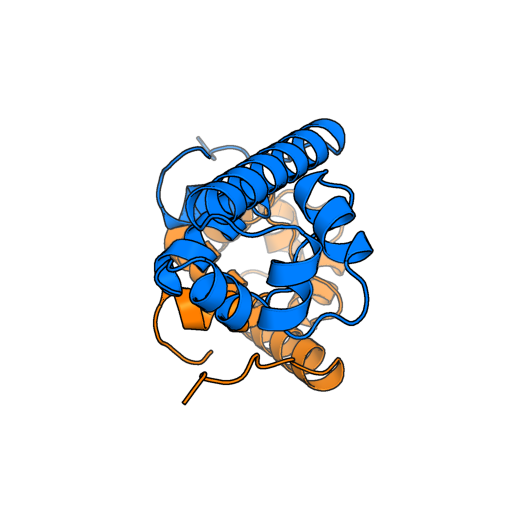1.982 1 94.38 41 ARG B C 1
ATOM 1140 O O . ARG B 1 41 ? 4.242 -23.047 -1.214 1 94.38 41 ARG B O 1
ATOM 1147 N N . VAL B 1 42 ? 2.236 -22.453 -2.062 1 94.44 42 VAL B N 1
ATOM 1148 C CA . VAL B 1 42 ? 2.193 -21.266 -1.229 1 94.44 42 VAL B CA 1
ATOM 1149 C C . VAL B 1 42 ? 1.422 -21.547 0.056 1 94.44 42 VAL B C 1
ATOM 1151 O O . VAL B 1 42 ? 1.291 -20.688 0.919 1 94.44 42 VAL B O 1
ATOM 1154 N N . GLY B 1 43 ? 0.896 -22.734 0.124 1 90.88 43 GLY B N 1
ATOM 1155 C CA . GLY B 1 43 ? 0.251 -23.172 1.354 1 90.88 43 GLY B CA 1
ATOM 1156 C C . GLY B 1 43 ? -1.188 -22.703 1.469 1 90.88 43 GLY B C 1
ATOM 1157 O O . GLY B 1 43 ? -1.658 -22.391 2.564 1 90.88 43 GLY B O 1
ATOM 1158 N N . PHE B 1 44 ? -1.852 -22.469 0.369 1 88 44 PHE B N 1
ATOM 1159 C CA . PHE B 1 44 ? -3.287 -22.203 0.396 1 88 44 PHE B CA 1
ATOM 1160 C C . PHE B 1 44 ? -4.07 -23.516 0.399 1 88 44 PHE B C 1
ATOM 1162 O O . PHE B 1 44 ? -3.695 -24.469 -0.278 1 88 44 PHE B O 1
ATOM 1169 N N . ASP B 1 45 ? -5.168 -23.531 1.178 1 81.94 45 ASP B N 1
ATOM 1170 C CA . ASP B 1 45 ? -5.969 -24.734 1.294 1 81.94 45 ASP B CA 1
ATOM 1171 C C . ASP B 1 45 ? -6.797 -24.984 0.033 1 81.94 45 ASP B C 1
ATOM 1173 O O . ASP B 1 45 ? -7.047 -26.125 -0.347 1 81.94 45 ASP B O 1
ATOM 1177 N N . TYR B 1 46 ? -7.195 -23.859 -0.557 1 84.31 46 TYR B N 1
ATOM 1178 C CA . TYR B 1 46 ? -8.117 -23.984 -1.679 1 84.31 46 TYR B CA 1
ATOM 1179 C C . TYR B 1 46 ? -7.598 -23.25 -2.904 1 84.31 46 TYR B C 1
ATOM 1181 O O . TYR B 1 46 ? -7.188 -22.094 -2.811 1 84.31 46 TYR B O 1
ATOM 1189 N N . TYR B 1 47 ? -7.598 -23.984 -3.998 1 87.44 47 TYR B N 1
ATOM 1190 C CA . TYR B 1 47 ? -7.164 -23.406 -5.266 1 87.44 47 TYR B CA 1
ATOM 1191 C C . TYR B 1 47 ? -8.125 -22.328 -5.727 1 87.44 47 TYR B C 1
ATOM 1193 O O . TYR B 1 47 ? -7.77 -21.484 -6.551 1 87.44 47 TYR B O 1
ATOM 1201 N N . THR B 1 48 ? -9.242 -22.297 -5.199 1 93.25 48 THR B N 1
ATOM 1202 C CA . THR B 1 48 ? -10.242 -21.328 -5.602 1 93.25 48 THR B CA 1
ATOM 1203 C C . THR B 1 48 ? -9.789 -19.906 -5.246 1 93.25 48 THR B C 1
ATOM 1205 O O . THR B 1 48 ? -10.18 -18.938 -5.902 1 93.25 48 THR B O 1
ATOM 1208 N N . PHE B 1 49 ? -8.984 -19.859 -4.242 1 94.12 49 PHE B N 1
ATOM 1209 C CA . PHE B 1 49 ? -8.438 -18.562 -3.869 1 94.12 49 PHE B CA 1
ATOM 1210 C C . PHE B 1 49 ? -7.539 -18.016 -4.969 1 94.12 49 PHE B C 1
ATOM 1212 O O . PHE B 1 49 ? -7.59 -16.812 -5.285 1 94.12 49 PHE B O 1
ATOM 1219 N N . ILE B 1 50 ? -6.762 -18.891 -5.59 1 97.12 50 ILE B N 1
ATOM 1220 C CA . ILE B 1 50 ? -5.871 -18.5 -6.676 1 97.12 50 ILE B CA 1
ATOM 1221 C C . ILE B 1 50 ? -6.691 -17.953 -7.844 1 97.12 50 ILE B C 1
ATOM 1223 O O . ILE B 1 50 ? -6.379 -16.891 -8.391 1 97.12 50 ILE B O 1
ATOM 1227 N N . ALA B 1 51 ? -7.723 -18.609 -8.148 1 97.19 51 ALA B N 1
ATOM 1228 C CA . ALA B 1 51 ? -8.602 -18.188 -9.234 1 97.19 51 ALA B CA 1
ATOM 1229 C C . ALA B 1 51 ? -9.195 -16.812 -8.961 1 97.19 51 ALA B C 1
ATOM 1231 O O . ALA B 1 51 ? -9.273 -15.969 -9.859 1 97.19 51 ALA B O 1
ATOM 1232 N N . GLN B 1 52 ? -9.625 -16.562 -7.742 1 97.12 52 GLN B N 1
ATOM 1233 C CA . GLN B 1 52 ? -10.211 -15.281 -7.344 1 97.12 52 GLN B CA 1
ATOM 1234 C C . GLN B 1 52 ? -9.203 -14.148 -7.496 1 97.12 52 GLN B C 1
ATOM 1236 O O . GLN B 1 52 ? -9.539 -13.078 -8.016 1 97.12 52 GLN B O 1
ATOM 1241 N 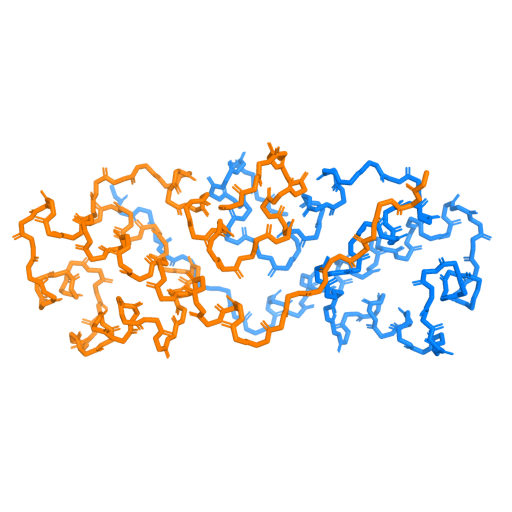N . ILE B 1 53 ? -8 -14.352 -7.059 1 97.5 53 ILE B N 1
ATOM 1242 C CA . ILE B 1 53 ? -6.941 -13.352 -7.121 1 97.5 53 ILE B CA 1
ATOM 1243 C C . ILE B 1 53 ? -6.59 -13.07 -8.578 1 97.5 53 ILE B C 1
ATOM 1245 O O . ILE B 1 53 ? -6.508 -11.906 -8.992 1 97.5 53 ILE B O 1
ATOM 1249 N N . GLU B 1 54 ? -6.449 -14.125 -9.344 1 98.44 54 GLU B N 1
ATOM 1250 C CA . GLU B 1 54 ? -6.055 -13.969 -10.742 1 98.44 54 GLU B CA 1
ATOM 1251 C C . GLU B 1 54 ? -7.172 -13.336 -11.562 1 98.44 54 GLU B C 1
ATOM 1253 O O . GLU B 1 54 ? -6.922 -12.781 -12.633 1 98.44 54 GLU B O 1
ATOM 1258 N N . GLY B 1 55 ? -8.391 -13.43 -11.062 1 97.81 55 GLY B N 1
ATOM 1259 C CA . GLY B 1 55 ? -9.531 -12.797 -11.703 1 97.81 55 GLY B CA 1
ATOM 1260 C C . GLY B 1 55 ? -9.82 -11.406 -11.18 1 97.81 55 GLY B C 1
ATOM 1261 O O . GLY B 1 55 ? -10.742 -10.734 -11.656 1 97.81 55 GLY B O 1
ATOM 1262 N N . GLY B 1 56 ? -9.125 -10.977 -10.141 1 98.06 56 GLY B N 1
ATOM 1263 C CA . GLY B 1 56 ? -9.289 -9.648 -9.578 1 98.06 56 GLY B CA 1
ATOM 1264 C C . GLY B 1 56 ? -10.43 -9.562 -8.578 1 98.06 56 GLY B C 1
ATOM 1265 O O . GLY B 1 56 ? -10.906 -8.469 -8.266 1 98.06 56 GLY B O 1
ATOM 1266 N N . ARG B 1 57 ? -10.953 -10.617 -8.125 1 96.56 57 ARG B N 1
ATOM 1267 C CA . ARG B 1 57 ? -12.062 -10.641 -7.18 1 96.56 57 ARG B CA 1
ATOM 1268 C C . ARG B 1 57 ? -11.562 -10.508 -5.746 1 96.56 57 ARG B C 1
ATOM 1270 O O . ARG B 1 57 ? -12.344 -10.617 -4.797 1 96.56 57 ARG B O 1
ATOM 1277 N N . GLY B 1 58 ? -10.383 -10.18 -5.52 1 94.75 58 GLY B N 1
ATOM 1278 C CA . GLY B 1 58 ? -9.719 -9.961 -4.242 1 94.75 58 GLY B CA 1
ATOM 1279 C C . GLY B 1 58 ? -8.281 -9.492 -4.383 1 94.75 58 GLY B C 1
ATOM 1280 O O . GLY B 1 58 ? -7.758 -9.414 -5.496 1 94.75 58 GLY B O 1
ATOM 1281 N N . ARG B 1 59 ? -7.684 -9.18 -3.312 1 96.69 59 ARG B N 1
ATOM 1282 C CA . ARG B 1 59 ? -6.273 -8.812 -3.26 1 96.69 59 ARG B CA 1
ATOM 1283 C C . ARG B 1 59 ? -5.441 -9.906 -2.605 1 96.69 59 ARG B C 1
ATOM 1285 O O . ARG B 1 59 ? -5.895 -10.555 -1.661 1 96.69 59 ARG B O 1
ATOM 1292 N N . LEU B 1 60 ? -4.289 -10.086 -3.119 1 96.94 60 LEU B N 1
ATOM 1293 C CA . LEU B 1 60 ? -3.324 -10.938 -2.428 1 96.94 60 LEU B CA 1
ATOM 1294 C C . LEU B 1 60 ? -2.82 -10.266 -1.156 1 96.94 60 LEU B C 1
ATOM 1296 O O . LEU B 1 60 ? -2.258 -9.164 -1.21 1 96.94 60 LEU B O 1
ATOM 1300 N N . PRO B 1 61 ? -3.055 -10.875 -0.029 1 95.31 61 PRO B N 1
ATOM 1301 C CA . PRO B 1 61 ? -2.572 -10.234 1.197 1 95.31 61 PRO B CA 1
ATOM 1302 C C . PRO B 1 61 ? -1.05 -10.141 1.255 1 95.31 61 PRO B C 1
ATOM 1304 O O . PRO B 1 61 ? -0.355 -11.07 0.834 1 95.31 61 PRO B O 1
ATOM 1307 N N . PRO B 1 62 ? -0.574 -9.055 1.772 1 96.44 62 PRO B N 1
ATOM 1308 C CA . PRO B 1 62 ? 0.873 -8.828 1.764 1 96.44 62 PRO B CA 1
ATOM 1309 C C . PRO B 1 62 ? 1.647 -9.922 2.494 1 96.44 62 PRO B C 1
ATOM 1311 O O . PRO B 1 62 ? 2.787 -10.227 2.129 1 96.44 62 PRO B O 1
ATOM 1314 N N . ASP B 1 63 ? 1.038 -10.508 3.463 1 94.12 63 ASP B N 1
ATOM 1315 C CA . ASP B 1 63 ? 1.73 -11.547 4.219 1 94.12 63 ASP B CA 1
ATOM 1316 C C . ASP B 1 63 ? 1.892 -12.812 3.385 1 94.12 63 ASP B C 1
ATOM 1318 O O . ASP B 1 63 ? 2.441 -13.812 3.861 1 94.12 63 ASP B O 1
ATOM 1322 N N . ARG B 1 64 ? 1.47 -12.734 2.143 1 95.38 64 ARG B N 1
ATOM 1323 C CA . ARG B 1 64 ? 1.646 -13.867 1.236 1 95.38 64 ARG B CA 1
ATOM 1324 C C . ARG B 1 64 ? 2.602 -13.516 0.1 1 95.38 64 ARG B C 1
ATOM 1326 O O . ARG B 1 64 ? 2.945 -14.367 -0.717 1 95.38 64 ARG B O 1
ATOM 1333 N N . TYR B 1 65 ? 3.078 -12.367 0.06 1 97.25 65 TYR B N 1
ATOM 1334 C CA . TYR B 1 65 ? 3.873 -11.883 -1.066 1 97.25 65 TYR B CA 1
ATOM 1335 C C . TYR B 1 65 ? 5.156 -12.695 -1.214 1 97.25 65 TYR B C 1
ATOM 1337 O O . TYR B 1 65 ? 5.535 -13.07 -2.326 1 97.25 65 TYR B O 1
ATOM 1345 N N . GLN B 1 66 ? 5.773 -13.055 -0.172 1 96.69 66 GLN B N 1
ATOM 1346 C CA . GLN B 1 66 ? 7.062 -13.727 -0.258 1 96.69 66 GLN B CA 1
ATOM 1347 C C . GLN B 1 66 ? 6.91 -15.148 -0.793 1 96.69 66 GLN B C 1
ATOM 1349 O O . GLN B 1 66 ? 7.629 -15.555 -1.71 1 96.69 66 GLN B O 1
ATOM 1354 N N . SER B 1 67 ? 5.953 -15.867 -0.223 1 96.31 67 SER B N 1
ATOM 1355 C CA . SER B 1 67 ? 5.75 -17.234 -0.681 1 96.31 67 SER B CA 1
ATOM 1356 C C . SER B 1 67 ? 5.305 -17.281 -2.139 1 96.31 67 SER B C 1
ATOM 1358 O O . SER B 1 67 ? 5.734 -18.141 -2.904 1 96.31 67 SER B O 1
ATOM 1360 N N . TYR B 1 68 ? 4.449 -16.344 -2.471 1 97.5 68 TYR B N 1
ATOM 1361 C CA . TYR B 1 68 ? 3.996 -16.25 -3.855 1 97.5 68 TYR B CA 1
ATOM 1362 C C . TYR B 1 68 ? 5.16 -15.945 -4.789 1 97.5 68 TYR B C 1
ATOM 1364 O O . TYR B 1 68 ? 5.316 -16.594 -5.832 1 97.5 68 TYR B O 1
ATOM 1372 N N . ALA B 1 69 ? 5.957 -14.992 -4.402 1 98.19 69 ALA B N 1
ATOM 1373 C CA . ALA B 1 69 ? 7.133 -14.617 -5.184 1 98.19 69 ALA B CA 1
ATOM 1374 C C . ALA B 1 69 ? 8.07 -15.812 -5.371 1 98.19 69 ALA B C 1
ATOM 1376 O O . ALA B 1 69 ? 8.516 -16.094 -6.488 1 98.19 69 ALA B O 1
ATOM 1377 N N . ASP B 1 70 ? 8.32 -16.5 -4.316 1 97.75 70 ASP B N 1
ATOM 1378 C CA . ASP B 1 70 ? 9.18 -17.688 -4.363 1 97.75 70 ASP B CA 1
ATOM 1379 C C . ASP B 1 70 ? 8.625 -18.719 -5.332 1 97.75 70 ASP B C 1
ATOM 1381 O O . ASP B 1 70 ? 9.359 -19.25 -6.172 1 97.75 70 ASP B O 1
ATOM 1385 N N . ALA B 1 71 ? 7.316 -18.969 -5.207 1 97.81 71 ALA B N 1
ATOM 1386 C CA . ALA B 1 71 ? 6.68 -19.969 -6.047 1 97.81 71 ALA B CA 1
ATOM 1387 C C . ALA B 1 71 ? 6.738 -19.578 -7.52 1 97.81 71 ALA B C 1
ATOM 1389 O O . ALA B 1 71 ? 6.816 -20.453 -8.398 1 97.81 71 ALA B O 1
ATOM 1390 N N . LEU B 1 72 ? 6.789 -18.297 -7.77 1 98.31 72 LEU B N 1
ATOM 1391 C CA . LEU B 1 72 ? 6.738 -17.812 -9.141 1 98.31 72 LEU B CA 1
ATOM 1392 C C . LEU B 1 72 ? 8.141 -17.484 -9.656 1 98.31 72 LEU B C 1
ATOM 1394 O O . LEU B 1 72 ? 8.312 -17.141 -10.828 1 98.31 72 LEU B O 1
ATOM 1398 N N . GLY B 1 73 ? 9.125 -17.516 -8.805 1 97.62 73 GLY B N 1
ATOM 1399 C CA . GLY B 1 73 ? 10.5 -17.25 -9.203 1 97.62 73 GLY B CA 1
ATOM 1400 C C . GLY B 1 73 ? 10.781 -15.766 -9.422 1 97.62 73 GLY B C 1
ATOM 1401 O O . GLY B 1 73 ? 11.562 -15.406 -10.305 1 97.62 73 GLY B O 1
ATOM 1402 N N . VAL B 1 74 ? 10.094 -14.953 -8.758 1 98.31 74 VAL B N 1
ATOM 1403 C CA . VAL B 1 74 ? 10.258 -13.508 -8.836 1 98.31 74 VAL B CA 1
ATOM 1404 C C . VAL B 1 74 ? 10.953 -13 -7.574 1 98.31 74 VAL B C 1
ATOM 1406 O O . VAL B 1 74 ? 10.617 -13.414 -6.465 1 98.31 74 VAL B O 1
ATOM 1409 N N . PRO B 1 75 ? 11.945 -12.133 -7.738 1 98.44 75 PRO B N 1
ATOM 1410 C CA . PRO B 1 75 ? 12.516 -11.539 -6.527 1 98.44 75 PRO B CA 1
ATOM 1411 C C . PRO B 1 75 ? 11.469 -10.836 -5.664 1 98.44 75 PRO B C 1
ATOM 1413 O O . PRO B 1 75 ? 10.562 -10.195 -6.191 1 98.44 75 PRO B O 1
ATOM 1416 N N . HIS B 1 76 ? 11.594 -10.898 -4.352 1 97.75 76 HIS B N 1
ATOM 1417 C CA . HIS B 1 76 ? 10.609 -10.367 -3.41 1 97.75 76 HIS B CA 1
ATOM 1418 C C . HIS B 1 76 ? 10.352 -8.883 -3.658 1 97.75 76 HIS B C 1
ATOM 1420 O O . HIS B 1 76 ? 9.203 -8.438 -3.652 1 97.75 76 HIS B O 1
ATOM 1426 N N . GLN B 1 77 ? 11.383 -8.148 -3.846 1 98.31 77 GLN B N 1
ATOM 1427 C CA . GLN B 1 77 ? 11.266 -6.711 -4.062 1 98.31 77 GLN B CA 1
ATOM 1428 C C . GLN B 1 77 ? 10.469 -6.41 -5.332 1 98.31 77 GLN B C 1
ATOM 1430 O O . GLN B 1 77 ? 9.594 -5.539 -5.332 1 98.31 77 GLN B O 1
ATOM 1435 N N . ASP B 1 78 ? 10.789 -7.168 -6.363 1 98.5 78 ASP B N 1
ATOM 1436 C CA . ASP B 1 78 ? 10.094 -6.988 -7.633 1 98.5 78 ASP B CA 1
ATOM 1437 C C . ASP B 1 78 ? 8.617 -7.359 -7.508 1 98.5 78 ASP B C 1
ATOM 1439 O O . ASP B 1 78 ? 7.754 -6.719 -8.117 1 98.5 78 ASP B O 1
ATOM 1443 N N . PHE B 1 79 ? 8.359 -8.352 -6.75 1 98.75 79 PHE B N 1
ATOM 1444 C CA . PHE B 1 79 ? 6.98 -8.797 -6.562 1 98.75 79 PHE B CA 1
ATOM 1445 C C . PHE B 1 79 ? 6.184 -7.758 -5.781 1 98.75 79 PHE B C 1
ATOM 1447 O O . PHE B 1 79 ? 5.055 -7.426 -6.156 1 98.75 79 PHE B O 1
ATOM 1454 N N . ALA B 1 80 ? 6.781 -7.199 -4.75 1 98.44 80 ALA B N 1
ATOM 1455 C CA . ALA B 1 80 ? 6.121 -6.152 -3.977 1 98.44 80 ALA B CA 1
ATOM 1456 C C . ALA B 1 80 ? 5.836 -4.926 -4.844 1 98.44 80 ALA B C 1
ATOM 1458 O O . ALA B 1 80 ? 4.762 -4.324 -4.746 1 98.44 80 ALA B O 1
ATOM 1459 N N . ARG B 1 81 ? 6.824 -4.594 -5.656 1 98.44 81 ARG B N 1
ATOM 1460 C CA . ARG B 1 81 ? 6.641 -3.469 -6.566 1 98.44 81 ARG B CA 1
ATOM 1461 C C . ARG B 1 81 ? 5.496 -3.732 -7.539 1 98.44 81 ARG B C 1
ATOM 1463 O O . ARG B 1 81 ? 4.676 -2.85 -7.797 1 98.44 81 ARG B O 1
ATOM 1470 N N . LEU B 1 82 ? 5.461 -4.938 -8.055 1 98.5 82 LEU B N 1
ATOM 1471 C CA . LEU B 1 82 ? 4.414 -5.344 -8.984 1 98.5 82 LEU B CA 1
ATOM 1472 C C . LEU B 1 82 ? 3.037 -5.219 -8.336 1 98.5 82 LEU B C 1
ATOM 1474 O O . LEU B 1 82 ? 2.115 -4.66 -8.93 1 98.5 82 LEU B O 1
ATOM 1478 N N . MET B 1 83 ? 2.848 -5.711 -7.129 1 98.5 83 MET B N 1
ATOM 1479 C CA . MET B 1 83 ? 1.559 -5.648 -6.449 1 98.5 83 MET B CA 1
ATOM 1480 C C . MET B 1 83 ? 1.168 -4.203 -6.152 1 98.5 83 MET B C 1
ATOM 1482 O O . MET B 1 83 ? 0.008 -3.824 -6.324 1 98.5 83 MET B O 1
ATOM 1486 N N . LEU B 1 84 ? 2.18 -3.436 -5.715 1 98.19 84 LEU B N 1
ATOM 1487 C CA . LEU B 1 84 ? 1.921 -2.031 -5.418 1 98.19 84 LEU B CA 1
ATOM 1488 C C . LEU B 1 84 ? 1.421 -1.297 -6.656 1 98.19 84 LEU B C 1
ATOM 1490 O O . LEU B 1 84 ? 0.521 -0.459 -6.566 1 98.19 84 LEU B O 1
ATOM 1494 N N . ARG B 1 85 ? 1.975 -1.597 -7.82 1 97.94 85 ARG B N 1
ATOM 1495 C CA . ARG B 1 85 ? 1.597 -0.967 -9.086 1 97.94 85 ARG B CA 1
ATOM 1496 C C . ARG B 1 85 ? 0.103 -1.121 -9.344 1 97.94 85 ARG B C 1
ATOM 1498 O O . ARG B 1 85 ? -0.555 -0.176 -9.789 1 97.94 85 ARG B O 1
ATOM 1505 N N . TYR B 1 86 ? -0.441 -2.236 -9 1 98.06 86 TYR B N 1
ATOM 1506 C CA . TYR B 1 86 ? -1.824 -2.523 -9.359 1 98.06 86 TYR B CA 1
ATOM 1507 C C . TYR B 1 86 ? -2.764 -2.256 -8.195 1 98.06 86 TYR B C 1
ATOM 1509 O O . TYR B 1 86 ? -3.916 -1.861 -8.391 1 98.06 86 TYR B O 1
ATOM 1517 N N . TYR B 1 87 ? -2.289 -2.441 -6.98 1 97.5 87 TYR B N 1
ATOM 1518 C CA . TYR B 1 87 ? -3.17 -2.355 -5.82 1 97.5 87 TYR B CA 1
ATOM 1519 C C . TYR B 1 87 ? -3.209 -0.934 -5.27 1 97.5 87 TYR B C 1
ATOM 1521 O O . TYR B 1 87 ? -4.191 -0.531 -4.645 1 97.5 87 TYR B O 1
ATOM 1529 N N . GLU B 1 88 ? -2.104 -0.228 -5.387 1 96.75 88 GLU B N 1
ATOM 1530 C CA . GLU B 1 88 ? -1.959 1.13 -4.867 1 96.75 88 GLU B CA 1
ATOM 1531 C C . GLU B 1 88 ? -1.289 2.043 -5.891 1 96.75 88 GLU B C 1
ATOM 1533 O O . GLU B 1 88 ? -0.193 2.553 -5.652 1 96.75 88 GLU B O 1
ATOM 1538 N N . PRO B 1 89 ? -1.991 2.322 -6.953 1 96.38 89 PRO B N 1
ATOM 1539 C CA . PRO B 1 89 ? -1.385 3.018 -8.086 1 96.38 89 PRO B CA 1
ATOM 1540 C C . PRO B 1 89 ? -0.924 4.43 -7.738 1 96.38 89 PRO B C 1
ATOM 1542 O O . PRO B 1 89 ? 0.065 4.918 -8.297 1 96.38 89 PRO B O 1
ATOM 1545 N N . VAL B 1 90 ? -1.605 5.078 -6.859 1 95.88 90 VAL B N 1
ATOM 1546 C CA . VAL B 1 90 ? -1.219 6.43 -6.469 1 95.88 90 VAL B CA 1
ATOM 1547 C C . VAL B 1 90 ? 0.09 6.387 -5.684 1 95.88 90 VAL B C 1
ATOM 1549 O O . VAL B 1 90 ? 1.033 7.117 -5.996 1 95.88 90 VAL B O 1
ATOM 1552 N N . THR B 1 91 ? 0.144 5.484 -4.688 1 97.31 91 THR B N 1
ATOM 1553 C CA . THR B 1 91 ? 1.371 5.332 -3.914 1 97.31 91 THR B CA 1
ATOM 1554 C C . THR B 1 91 ? 2.533 4.934 -4.816 1 97.31 91 THR B C 1
ATOM 1556 O O . THR B 1 91 ? 3.639 5.465 -4.688 1 97.31 91 THR B O 1
ATOM 1559 N N . TYR B 1 92 ? 2.262 4.082 -5.758 1 97.88 92 TYR B N 1
ATOM 1560 C CA . TYR B 1 92 ? 3.275 3.646 -6.711 1 97.88 92 TYR B CA 1
ATOM 1561 C C . TYR B 1 92 ? 3.82 4.824 -7.508 1 97.88 92 TYR B C 1
ATOM 1563 O O . TYR B 1 92 ? 5.035 5 -7.621 1 97.88 92 TYR B O 1
ATOM 1571 N N . ARG B 1 93 ? 2.934 5.613 -8.031 1 96.94 93 ARG B N 1
ATOM 1572 C CA . ARG B 1 93 ? 3.332 6.754 -8.852 1 96.94 93 ARG B CA 1
ATOM 1573 C C . ARG B 1 93 ? 4.172 7.742 -8.047 1 96.94 93 ARG B C 1
ATOM 1575 O O . ARG B 1 93 ? 5.184 8.242 -8.539 1 96.94 93 ARG B O 1
ATOM 1582 N N . LEU B 1 94 ? 3.807 7.965 -6.844 1 97.19 94 LEU B N 1
ATOM 1583 C CA . LEU B 1 94 ? 4.531 8.922 -6.016 1 97.19 94 LEU B CA 1
ATOM 1584 C C . LEU B 1 94 ? 5.91 8.391 -5.648 1 97.19 94 LEU B C 1
ATOM 1586 O O . LEU B 1 94 ? 6.879 9.156 -5.574 1 97.19 94 LEU B O 1
ATOM 1590 N N . LEU B 1 95 ? 5.984 7.09 -5.488 1 97.44 95 LEU B N 1
ATOM 1591 C CA . LEU B 1 95 ? 7.238 6.48 -5.055 1 97.44 95 LEU B CA 1
ATOM 1592 C C . LEU B 1 95 ? 8.211 6.355 -6.223 1 97.44 95 LEU B C 1
ATOM 1594 O O . LEU B 1 95 ? 9.414 6.59 -6.062 1 97.44 95 LEU B O 1
ATOM 1598 N N . PHE B 1 96 ? 7.66 6.074 -7.391 1 97.06 96 PHE B N 1
ATOM 1599 C CA . PHE B 1 96 ? 8.57 5.629 -8.438 1 97.06 96 PHE B CA 1
ATOM 1600 C C . PHE B 1 96 ? 8.539 6.578 -9.625 1 97.06 96 PHE B C 1
ATOM 1602 O O . PHE B 1 96 ? 9.398 6.508 -10.508 1 97.06 96 PHE B O 1
ATOM 1609 N N . GLY B 1 97 ? 7.555 7.465 -9.648 1 93.69 97 GLY B N 1
ATOM 1610 C CA . GLY B 1 97 ? 7.484 8.445 -10.719 1 93.69 97 GLY B CA 1
ATOM 1611 C C . GLY B 1 97 ? 6.953 7.871 -12.016 1 93.69 97 GLY B C 1
ATOM 1612 O O . GLY B 1 97 ? 7.219 8.414 -13.094 1 93.69 97 GLY B O 1
ATOM 1613 N N . GLU B 1 98 ? 6.324 6.711 -11.875 1 87.94 98 GLU B N 1
ATOM 1614 C CA . GLU B 1 98 ? 5.797 5.992 -13.031 1 87.94 98 GLU B CA 1
ATOM 1615 C C . GLU B 1 98 ? 4.289 5.777 -12.906 1 87.94 98 GLU B C 1
ATOM 1617 O O . GLU B 1 98 ? 3.775 5.566 -11.805 1 87.94 98 GLU B O 1
ATOM 1622 N N . ASN B 1 99 ? 3.674 5.953 -14.023 1 83 99 ASN B N 1
ATOM 1623 C CA . ASN B 1 99 ? 2.27 5.555 -14.031 1 83 99 ASN B CA 1
ATOM 1624 C C . ASN B 1 99 ? 2.119 4.039 -14.125 1 83 99 ASN B C 1
ATOM 1626 O O . ASN B 1 99 ? 2.916 3.369 -14.789 1 83 99 ASN B O 1
ATOM 1630 N N . PRO B 1 100 ? 1.22 3.521 -13.391 1 77.06 100 PRO B N 1
ATOM 1631 C CA . PRO B 1 100 ? 1.035 2.07 -13.484 1 77.06 100 PRO B CA 1
ATOM 1632 C C . PRO B 1 100 ? 0.608 1.611 -14.875 1 77.06 100 PRO B C 1
ATOM 1634 O O . PRO B 1 100 ? 0.049 2.398 -15.641 1 77.06 100 PRO B O 1
#

Solvent-accessible surface area (backbone atoms only — not comparable to full-atom values): 10536 Å² total; per-residue (Å²): 125,82,70,71,55,62,72,77,51,71,69,56,51,46,52,30,30,26,51,43,9,46,51,52,44,49,44,34,48,74,67,69,44,48,54,56,55,47,20,58,73,54,67,42,93,46,36,64,57,50,53,34,31,33,60,26,75,48,77,78,56,62,40,43,46,46,39,46,16,59,72,48,72,41,58,48,36,60,43,38,50,53,49,34,34,31,75,35,39,61,49,33,23,42,60,68,75,40,81,105,125,84,69,70,54,61,73,77,50,71,69,55,50,46,51,30,29,26,52,42,9,46,52,51,45,49,43,35,48,73,66,70,43,51,55,58,57,48,20,57,71,53,67,42,94,48,38,64,56,49,53,34,31,34,61,26,75,50,76,80,56,62,38,43,46,46,40,48,15,59,72,48,72,40,57,48,36,60,42,38,49,52,49,34,32,31,74,36,40,60,49,33,24,42,59,69,74,40,80,105

Foldseek 3Di:
DPPDDDDDDPVLLQVLQLVLLCVLVVLCVVLVHDLVRLCVQLVHPDSVVNVCSSRSVDADDPVSQVSSCVSSVHPSVVSVLSSCCRNPQPVSCVVPVDGD/DPPDDDDDDPVLLQVLQLVLLCVLVVLCVVLVHDLVRLCVQLVHPDSVVNVCSSRSVDADDPVSQVSSCVNSVHDSVVSVLSSCCRNPQPVSCVVPVDGD

Radius of gyration: 18.21 Å; Cα contacts (8 Å, |Δi|>4): 263; chains: 2; bounding box: 29×52×34 Å

Organism: Rhodospirillum centenum (strain ATCC 51521 / SW) (NCBI:txid414684)